Protein AF-A0A432RXW9-F1 (afdb_monomer_lite)

Foldseek 3Di:
DKDKDAPDAQKIKIKDAACQDLFKGWIKMKIKGAPDQRQKMKMKIKIKIFTADNVDPPHTDPPDIFMWIWIKIWGFDVVVGKIWIKIFTAARVGWGWMKIKIWHQDPNKIKIKMWIDTQCVVPDDPSHPDIWIWIKIWAQCVVPDPDDDRDIDIDIDTPDDDRPPHHPNGPDDPCSVCSCVGSNNCVVVVVVVD

Secondary structure (DSSP, 8-state):
-EEEEEEETTEEEEEEEE--SSSEEEEEEEEEEEETTTTEEEEEEEEEEEEEPSSSTTPEEEEEEEEEEEEEEEEEETTTTEEEEEEEEE-TTS-EEEEEEEEEEETTEEEEEEEEEE--TT--GGGTT--EEEEEEEEEGGGT-SS----EEEEEE-SS--STTPPP--S--HHHHHGGGSHHHHHHHHHT--

Radius of gyration: 17.63 Å; chains: 1; bounding box: 50×35×49 Å

Structure (mmCIF, N/CA/C/O backbone):
data_AF-A0A432RXW9-F1
#
_entry.id   AF-A0A432RXW9-F1
#
loop_
_atom_site.group_PDB
_atom_site.id
_atom_site.type_symbol
_atom_site.label_atom_id
_atom_site.label_alt_id
_atom_site.label_comp_id
_atom_site.label_asym_id
_atom_site.label_entity_id
_atom_site.label_seq_id
_atom_site.pdbx_PDB_ins_code
_atom_site.Cartn_x
_atom_site.Cartn_y
_atom_site.Cartn_z
_atom_site.occupancy
_atom_site.B_iso_or_equiv
_atom_site.auth_seq_id
_atom_site.auth_comp_id
_atom_site.auth_asym_id
_atom_site.auth_atom_id
_atom_site.pdbx_PDB_model_num
ATOM 1 N N . LEU A 1 1 ? -10.000 5.898 -14.507 1.00 77.88 1 LEU A N 1
ATOM 2 C CA . LEU A 1 1 ? -11.277 5.270 -14.106 1.00 77.88 1 LEU A CA 1
ATOM 3 C C . LEU A 1 1 ? -11.014 4.444 -12.860 1.00 77.88 1 LEU A C 1
ATOM 5 O O . LEU A 1 1 ? -10.064 3.674 -12.866 1.00 77.88 1 LEU A O 1
ATOM 9 N N . ASN A 1 2 ? -11.813 4.615 -11.810 1.00 83.88 2 ASN A N 1
ATOM 10 C CA . ASN A 1 2 ? -11.711 3.815 -10.590 1.00 83.88 2 ASN A CA 1
ATOM 11 C C . ASN A 1 2 ? -13.091 3.240 -10.281 1.00 83.88 2 ASN A C 1
ATOM 13 O O . ASN A 1 2 ? -14.078 3.972 -10.328 1.00 83.88 2 ASN A O 1
ATOM 17 N N . TYR A 1 3 ? -13.148 1.951 -9.977 1.00 86.69 3 TYR A N 1
ATOM 18 C CA . TYR A 1 3 ? -14.351 1.240 -9.578 1.00 86.69 3 TYR A CA 1
ATOM 19 C C . TYR A 1 3 ? -14.063 0.465 -8.296 1.00 86.69 3 TYR A C 1
ATOM 21 O O . TYR A 1 3 ? -13.012 -0.158 -8.166 1.00 86.69 3 TYR A O 1
ATOM 29 N N . MET A 1 4 ? -14.988 0.511 -7.346 1.00 88.69 4 MET A N 1
ATOM 30 C CA . MET A 1 4 ? -14.878 -0.209 -6.086 1.00 88.69 4 MET A CA 1
ATOM 31 C C . MET A 1 4 ? -16.265 -0.666 -5.665 1.00 88.69 4 MET A C 1
ATOM 33 O O . MET A 1 4 ? -17.204 0.129 -5.706 1.00 88.69 4 MET A O 1
ATOM 37 N N . ASN A 1 5 ? -16.395 -1.927 -5.266 1.00 88.12 5 ASN A N 1
ATOM 38 C CA . ASN A 1 5 ? -17.670 -2.464 -4.809 1.00 88.12 5 ASN A CA 1
ATOM 39 C C . ASN A 1 5 ? -17.483 -3.587 -3.780 1.00 88.12 5 ASN A C 1
ATOM 41 O O . ASN A 1 5 ? -16.406 -4.174 -3.667 1.00 88.12 5 ASN A O 1
ATOM 45 N N . SER A 1 6 ? -18.544 -3.879 -3.035 1.00 87.69 6 SER A N 1
ATOM 46 C CA . SER A 1 6 ? -18.652 -5.075 -2.202 1.00 87.69 6 SER A CA 1
ATOM 47 C C . SER A 1 6 ? -19.166 -6.234 -3.059 1.00 87.69 6 SER A C 1
ATOM 49 O O . SER A 1 6 ? -20.171 -6.083 -3.751 1.00 87.69 6 SER A O 1
ATOM 51 N N . LEU A 1 7 ? -18.467 -7.370 -3.048 1.00 83.62 7 LEU A N 1
ATOM 52 C CA . LEU A 1 7 ? -18.896 -8.589 -3.750 1.00 83.62 7 LEU A CA 1
ATOM 53 C C . LEU A 1 7 ? -19.794 -9.453 -2.860 1.00 83.62 7 LEU A C 1
ATOM 55 O O . LEU A 1 7 ? -20.812 -9.965 -3.310 1.00 83.62 7 LEU A O 1
ATOM 59 N N . TYR A 1 8 ? -19.398 -9.602 -1.597 1.00 85.19 8 TYR A N 1
ATOM 60 C CA . TYR A 1 8 ? -20.063 -10.403 -0.571 1.00 85.19 8 TYR A CA 1
ATOM 61 C C . TYR A 1 8 ? -19.830 -9.756 0.796 1.00 85.19 8 TYR A C 1
ATOM 63 O O . TYR A 1 8 ? -19.057 -8.804 0.922 1.00 85.19 8 TYR A O 1
ATOM 71 N N . LYS A 1 9 ? -20.459 -10.290 1.851 1.00 84.00 9 LYS A N 1
ATOM 72 C CA . LYS A 1 9 ? -20.172 -9.858 3.223 1.00 84.00 9 LYS A CA 1
ATOM 73 C C . LYS A 1 9 ? -18.661 -9.939 3.473 1.00 84.00 9 LYS A C 1
ATOM 75 O O . LYS A 1 9 ? -18.063 -10.994 3.297 1.00 84.00 9 LYS A O 1
ATOM 80 N N . ASN A 1 10 ? -18.072 -8.813 3.869 1.00 89.38 10 ASN A N 1
ATOM 81 C CA . ASN A 1 10 ? -16.647 -8.649 4.156 1.00 89.38 10 ASN A CA 1
ATOM 82 C C . ASN A 1 10 ? -15.685 -8.800 2.959 1.00 89.38 10 ASN A C 1
ATOM 84 O O . ASN A 1 10 ? -14.477 -8.715 3.175 1.00 89.38 10 ASN A O 1
ATOM 88 N N . THR A 1 11 ? -16.165 -8.970 1.721 1.00 92.25 11 THR A N 1
ATOM 89 C CA . THR A 1 11 ? -15.316 -9.070 0.520 1.00 92.25 11 THR A CA 1
ATOM 90 C C . THR A 1 11 ? -15.510 -7.868 -0.390 1.00 92.25 11 THR A C 1
ATOM 92 O O . THR A 1 11 ? -16.610 -7.609 -0.875 1.00 92.25 11 THR A O 1
ATOM 95 N N . PHE A 1 12 ? -14.418 -7.182 -0.701 1.00 92.75 12 PHE A N 1
ATOM 96 C CA . PHE A 1 12 ? -14.400 -5.977 -1.515 1.00 92.75 12 PHE A CA 1
ATOM 97 C C . PHE A 1 12 ? -13.492 -6.160 -2.720 1.00 92.75 12 PHE A C 1
ATOM 99 O O . PHE A 1 12 ? -12.463 -6.829 -2.644 1.00 92.75 12 PHE A O 1
ATOM 106 N N . ILE A 1 13 ? -13.862 -5.529 -3.826 1.00 94.12 13 ILE A N 1
ATOM 107 C CA . ILE A 1 13 ? -13.060 -5.470 -5.041 1.00 94.12 13 ILE A CA 1
ATOM 108 C C . ILE A 1 13 ? -12.819 -4.017 -5.422 1.00 94.12 13 ILE A C 1
ATOM 110 O O . ILE A 1 13 ? -13.713 -3.175 -5.327 1.00 94.12 13 ILE A O 1
ATOM 114 N N . GLY A 1 14 ? -11.602 -3.731 -5.864 1.00 91.75 14 GLY A N 1
ATOM 115 C CA . GLY A 1 14 ? -11.198 -2.456 -6.428 1.00 91.75 14 GLY A CA 1
ATOM 116 C C . GLY A 1 14 ? -10.522 -2.688 -7.767 1.00 91.75 14 GLY A C 1
ATOM 117 O O . GLY A 1 14 ? -9.642 -3.535 -7.875 1.00 91.75 14 GLY A O 1
ATOM 118 N N . VAL A 1 15 ? -10.918 -1.934 -8.786 1.00 90.75 15 VAL A N 1
ATOM 119 C CA . VAL A 1 15 ? -10.295 -1.948 -10.111 1.00 90.75 15 VAL A CA 1
ATOM 120 C C . VAL A 1 15 ? -10.014 -0.513 -10.527 1.00 90.75 15 VAL A C 1
ATOM 122 O O . VAL A 1 15 ? -10.847 0.381 -10.372 1.00 90.75 15 VAL A O 1
ATOM 125 N N . SER A 1 16 ? -8.828 -0.281 -11.067 1.00 87.38 16 SER A N 1
ATOM 126 C CA . SER A 1 16 ? -8.392 1.012 -11.570 1.00 87.38 16 SER A CA 1
ATOM 127 C C . SER A 1 16 ? -7.807 0.848 -12.963 1.00 87.38 16 SER A C 1
ATOM 129 O O . SER A 1 16 ? -7.026 -0.065 -13.213 1.00 87.38 16 SER A O 1
ATOM 131 N N . ALA A 1 17 ? -8.171 1.741 -13.877 1.00 86.81 17 ALA A N 1
ATOM 132 C CA . ALA A 1 17 ? -7.647 1.754 -15.233 1.00 86.81 17 ALA A CA 1
ATOM 133 C C . ALA A 1 17 ? -7.442 3.183 -15.732 1.00 86.81 17 ALA A C 1
ATOM 135 O O . ALA A 1 17 ? -8.307 4.049 -15.558 1.00 86.81 17 ALA A O 1
ATOM 136 N N . GLY A 1 18 ? -6.328 3.411 -16.419 1.00 79.12 18 GLY A N 1
ATOM 137 C CA . GLY A 1 18 ? -6.044 4.648 -17.134 1.00 79.12 18 GLY A CA 1
ATOM 138 C C . GLY A 1 18 ? -4.668 5.218 -16.822 1.00 79.12 18 GLY A C 1
ATOM 139 O O . GLY A 1 18 ? -3.699 4.497 -16.582 1.00 79.12 18 GLY A O 1
ATOM 140 N N . TYR A 1 19 ? -4.593 6.545 -16.870 1.00 66.81 19 TYR A N 1
ATOM 141 C CA . TYR A 1 19 ? -3.404 7.323 -16.548 1.00 66.81 19 TYR A CA 1
ATOM 142 C C . TYR A 1 19 ? -3.313 7.520 -15.037 1.00 66.81 19 TYR A C 1
ATOM 144 O O . TYR A 1 19 ? -3.650 8.571 -14.501 1.00 66.81 19 TYR A O 1
ATOM 152 N N . ASN A 1 20 ? -2.955 6.430 -14.366 1.00 55.34 20 ASN A N 1
ATOM 153 C CA . ASN A 1 20 ? -2.986 6.301 -12.916 1.00 55.34 20 ASN A CA 1
ATOM 154 C C . ASN A 1 20 ? -1.779 6.980 -12.234 1.00 55.34 20 ASN A C 1
ATOM 156 O O . ASN A 1 20 ? -1.903 7.392 -11.086 1.00 55.34 20 ASN A O 1
ATOM 160 N N . GLU A 1 21 ? -0.670 7.190 -12.959 1.00 59.19 21 GLU A N 1
ATOM 161 C CA . GLU A 1 21 ? 0.505 7.960 -12.520 1.00 59.19 21 GLU A CA 1
ATOM 162 C C . GLU A 1 21 ? 1.042 8.869 -13.637 1.00 59.19 21 GLU A C 1
ATOM 164 O O . GLU A 1 21 ? 0.778 8.647 -14.821 1.00 59.19 21 GLU A O 1
ATOM 169 N N . LEU A 1 22 ? 1.887 9.847 -13.280 1.00 60.69 22 LEU A N 1
ATOM 170 C CA . LEU A 1 22 ? 2.626 10.671 -14.252 1.00 60.69 22 LEU A CA 1
ATOM 171 C C . LEU A 1 22 ? 3.504 9.819 -15.195 1.00 60.69 22 LEU A C 1
ATOM 173 O O . LEU A 1 22 ? 3.700 10.191 -16.353 1.00 60.69 22 LEU A O 1
ATOM 177 N N . MET A 1 23 ? 3.989 8.657 -14.731 1.00 70.88 23 MET A N 1
ATOM 178 C CA . MET A 1 23 ? 4.975 7.830 -15.444 1.00 70.88 23 MET A CA 1
ATOM 179 C C . MET A 1 23 ? 4.414 6.544 -16.070 1.00 70.88 23 MET A C 1
ATOM 181 O O . MET A 1 23 ? 5.042 5.996 -16.980 1.00 70.88 23 MET A O 1
ATOM 185 N N . PHE A 1 24 ? 3.242 6.063 -15.640 1.00 77.69 24 PHE A N 1
ATOM 186 C CA . PHE A 1 24 ? 2.681 4.782 -16.079 1.00 77.69 24 PHE A CA 1
ATOM 187 C C . PHE A 1 24 ? 1.201 4.881 -16.467 1.00 77.69 24 PHE A C 1
ATOM 189 O O . PHE A 1 24 ? 0.420 5.634 -15.887 1.00 77.69 24 PHE A O 1
ATOM 196 N N . ALA A 1 25 ? 0.815 4.094 -17.470 1.00 85.62 25 ALA A N 1
ATOM 197 C CA . ALA A 1 25 ? -0.569 3.898 -17.887 1.00 85.62 25 ALA A CA 1
ATOM 198 C C . ALA A 1 25 ? -0.892 2.403 -17.887 1.00 85.62 25 ALA A C 1
ATOM 200 O O . ALA A 1 25 ? -0.095 1.606 -18.388 1.00 85.62 25 ALA A O 1
ATOM 201 N N . GLY A 1 26 ? -2.045 2.010 -17.353 1.00 87.19 26 GLY A N 1
ATOM 202 C CA . GLY A 1 26 ? -2.400 0.596 -17.295 1.00 87.19 26 GLY A CA 1
ATOM 203 C C . GLY A 1 26 ? -3.671 0.295 -16.524 1.00 87.19 26 GLY A C 1
ATOM 204 O O . GLY A 1 26 ? -4.509 1.174 -16.313 1.00 87.19 26 GLY A O 1
ATOM 205 N N . ILE A 1 27 ? -3.798 -0.968 -16.139 1.00 90.31 27 ILE A N 1
ATOM 206 C CA . ILE A 1 27 ? -4.907 -1.505 -15.358 1.00 90.31 27 ILE A CA 1
ATOM 207 C C . ILE A 1 27 ? -4.354 -2.244 -14.144 1.00 90.31 27 ILE A C 1
ATOM 209 O O . ILE A 1 27 ? -3.333 -2.921 -14.237 1.00 90.31 27 ILE A O 1
ATOM 213 N N . GLY A 1 28 ? -5.041 -2.124 -13.020 1.00 90.88 28 GLY A N 1
ATOM 214 C CA . GLY A 1 28 ? -4.722 -2.840 -11.799 1.00 90.88 28 GLY A CA 1
ATOM 215 C C . GLY A 1 28 ? -5.971 -3.084 -10.979 1.00 90.88 28 GLY A C 1
ATOM 216 O O . GLY A 1 28 ? -6.988 -2.403 -11.141 1.00 90.88 28 GLY A O 1
ATOM 217 N N . GLY A 1 29 ? -5.906 -4.066 -10.096 1.00 91.69 29 GLY A N 1
ATOM 218 C CA . GLY A 1 29 ? -7.004 -4.349 -9.188 1.00 91.69 29 GLY A CA 1
ATOM 219 C C . GLY A 1 29 ? -6.574 -5.137 -7.967 1.00 91.69 29 GLY A C 1
ATOM 220 O O . GLY A 1 29 ? -5.507 -5.756 -7.956 1.00 91.69 29 GLY A O 1
ATOM 221 N N . ASP A 1 30 ? -7.414 -5.063 -6.941 1.00 93.00 30 ASP A N 1
ATOM 222 C CA . ASP A 1 30 ? -7.266 -5.756 -5.669 1.00 93.00 30 ASP A CA 1
ATOM 223 C C . ASP A 1 30 ? -8.601 -6.387 -5.277 1.00 93.00 30 ASP A C 1
ATOM 225 O O . ASP A 1 30 ? -9.667 -5.796 -5.469 1.00 93.00 30 ASP A O 1
ATOM 229 N N . ILE A 1 31 ? -8.534 -7.567 -4.676 1.00 94.69 31 ILE A N 1
ATOM 230 C CA . ILE A 1 31 ? -9.633 -8.178 -3.934 1.00 94.69 31 ILE A CA 1
ATOM 231 C C . ILE A 1 31 ? -9.186 -8.267 -2.480 1.00 94.69 31 ILE A C 1
ATOM 233 O O . ILE A 1 31 ? -8.057 -8.665 -2.197 1.00 94.69 31 ILE A O 1
ATOM 237 N N . LEU A 1 32 ? -10.067 -7.890 -1.562 1.00 95.19 32 LEU A N 1
ATOM 238 C CA . LEU A 1 32 ? -9.804 -7.808 -0.131 1.00 95.19 32 LEU A CA 1
ATOM 239 C C . LEU A 1 32 ? -10.916 -8.516 0.638 1.00 95.19 32 LEU A C 1
ATOM 241 O O . LEU A 1 32 ? -12.092 -8.315 0.349 1.00 95.19 32 LEU A O 1
ATOM 245 N N . TYR A 1 33 ? -10.551 -9.301 1.642 1.00 94.56 33 TYR A N 1
ATOM 246 C CA . TYR A 1 33 ? -11.473 -9.982 2.539 1.00 94.56 33 TYR A CA 1
ATOM 247 C C . TYR A 1 33 ? -11.144 -9.664 3.998 1.00 94.56 33 TYR A C 1
ATOM 249 O O . TYR A 1 33 ? -10.017 -9.890 4.438 1.00 94.56 33 TYR A O 1
ATOM 257 N N . PHE A 1 34 ? -12.129 -9.166 4.747 1.00 94.19 34 PHE A N 1
ATOM 258 C CA . PHE A 1 34 ? -12.031 -8.924 6.187 1.00 94.19 34 PHE A CA 1
ATOM 259 C C . PHE A 1 34 ? -12.440 -10.169 6.980 1.00 94.19 34 PHE A C 1
ATOM 261 O O . PHE A 1 34 ? -13.526 -10.722 6.799 1.00 94.19 34 PHE A O 1
ATOM 268 N N . ILE A 1 35 ? -11.574 -10.590 7.896 1.00 93.94 35 ILE A N 1
ATOM 269 C CA . ILE A 1 35 ? -11.754 -11.790 8.709 1.00 93.94 35 ILE A CA 1
ATOM 270 C C . ILE A 1 35 ? -12.385 -11.397 10.046 1.00 93.94 35 ILE A C 1
ATOM 272 O O . ILE A 1 35 ? -11.905 -10.485 10.717 1.00 93.94 35 ILE A O 1
ATOM 276 N N . GLY A 1 36 ? -13.424 -12.132 10.451 1.00 89.31 36 GLY A N 1
ATOM 277 C CA . GLY A 1 36 ? -14.014 -12.023 11.785 1.00 89.31 36 GLY A CA 1
ATOM 278 C C . GLY A 1 36 ? -14.560 -10.629 12.081 1.00 89.31 36 GLY A C 1
ATOM 279 O O . GLY A 1 36 ? -15.474 -10.162 11.399 1.00 89.31 36 GLY A O 1
ATOM 280 N N . ASP A 1 37 ? -13.996 -9.996 13.110 1.00 85.44 37 ASP A N 1
ATOM 281 C CA . ASP A 1 37 ? -14.364 -8.652 13.554 1.00 85.44 37 ASP A CA 1
ATOM 282 C C . ASP A 1 37 ? -13.983 -7.566 12.542 1.00 85.44 37 ASP A C 1
ATOM 284 O O . ASP A 1 37 ? -14.639 -6.537 12.506 1.00 85.44 37 ASP A O 1
ATOM 288 N N . GLY A 1 38 ? -13.012 -7.817 11.658 1.00 87.06 38 GLY A N 1
ATOM 289 C CA . GLY A 1 38 ? -12.522 -6.864 10.665 1.00 87.06 38 GLY A CA 1
ATOM 290 C C . GLY A 1 38 ? -11.202 -6.184 11.037 1.00 87.06 38 GLY A C 1
ATOM 291 O O . GLY A 1 38 ? -10.763 -5.305 10.296 1.00 87.06 38 GLY A O 1
ATOM 292 N N . LYS A 1 39 ? -10.537 -6.602 12.125 1.00 91.81 39 LYS A N 1
ATOM 293 C CA . LYS A 1 39 ? -9.157 -6.181 12.440 1.00 91.81 39 LYS A CA 1
ATOM 294 C C . LYS A 1 39 ? -8.128 -6.813 11.522 1.00 91.81 39 LYS A C 1
ATOM 296 O O . LYS A 1 39 ? -7.072 -6.239 11.280 1.00 91.81 39 LYS A O 1
ATOM 301 N N . HIS A 1 40 ? -8.435 -8.001 11.020 1.00 94.94 40 HIS A N 1
ATOM 302 C CA . HIS A 1 40 ? -7.590 -8.745 10.104 1.00 94.94 40 HIS A CA 1
ATOM 303 C C . HIS A 1 40 ? -8.190 -8.691 8.703 1.00 94.94 40 HIS A C 1
ATOM 305 O O . HIS A 1 40 ? -9.397 -8.875 8.531 1.00 94.94 40 HIS A O 1
ATOM 311 N N . ALA A 1 41 ? -7.354 -8.499 7.689 1.00 95.44 41 ALA A N 1
ATOM 312 C CA . ALA A 1 41 ? -7.777 -8.663 6.307 1.00 95.44 41 ALA A CA 1
ATOM 313 C C . ALA A 1 41 ? -6.694 -9.334 5.468 1.00 95.44 41 ALA A C 1
ATOM 315 O O . ALA A 1 41 ? -5.500 -9.169 5.709 1.00 95.44 41 ALA A O 1
ATOM 316 N N . VAL A 1 42 ? -7.121 -10.082 4.460 1.00 96.62 42 VAL A N 1
ATOM 317 C CA . VAL A 1 42 ? -6.246 -10.681 3.451 1.00 96.62 42 VAL A CA 1
ATOM 318 C C . VAL A 1 42 ? -6.669 -10.204 2.078 1.00 96.62 42 VAL A C 1
ATOM 320 O O . VAL A 1 42 ? -7.851 -9.962 1.837 1.00 96.62 42 VAL A O 1
ATOM 323 N N . GLY A 1 43 ? -5.719 -10.062 1.169 1.00 95.44 43 GLY A N 1
ATOM 324 C CA . GLY A 1 43 ? -6.014 -9.623 -0.179 1.00 95.44 43 GLY A CA 1
ATOM 325 C C . GLY A 1 43 ? -5.088 -10.219 -1.216 1.00 95.44 43 GLY A C 1
ATOM 326 O O . GLY A 1 43 ? -4.022 -10.754 -0.914 1.00 95.44 43 GLY A O 1
ATOM 327 N N . ILE A 1 44 ? -5.532 -10.121 -2.459 1.00 96.38 44 ILE A N 1
ATOM 328 C CA . ILE A 1 44 ? -4.750 -10.453 -3.643 1.00 96.38 44 ILE A CA 1
ATOM 329 C C . ILE A 1 44 ? -4.851 -9.278 -4.601 1.00 96.38 44 ILE A C 1
ATOM 331 O O . ILE A 1 44 ? -5.918 -8.677 -4.735 1.00 96.38 44 ILE A O 1
ATOM 335 N N . GLY A 1 45 ? -3.752 -8.940 -5.256 1.00 94.38 45 GLY A N 1
ATOM 336 C CA . GLY A 1 45 ? -3.708 -7.779 -6.129 1.00 94.38 45 GLY A CA 1
ATOM 337 C C . GLY A 1 45 ? -2.634 -7.886 -7.187 1.00 94.38 45 GLY A C 1
ATOM 338 O O . GLY A 1 45 ? -1.699 -8.676 -7.058 1.00 94.38 45 GLY A O 1
ATOM 339 N N . GLY A 1 46 ? -2.775 -7.089 -8.240 1.00 93.38 46 GLY A N 1
ATOM 340 C CA . GLY A 1 46 ? -1.752 -6.980 -9.276 1.00 93.38 46 GLY A CA 1
ATOM 341 C C . GLY A 1 46 ? -2.037 -5.899 -10.307 1.00 93.38 46 GLY A C 1
ATOM 342 O O . GLY A 1 46 ? -3.192 -5.524 -10.530 1.00 93.38 46 GLY A O 1
ATOM 343 N N . ASP A 1 47 ? -0.966 -5.370 -10.878 1.00 92.12 47 ASP A N 1
ATOM 344 C CA . ASP A 1 47 ? -0.950 -4.323 -11.888 1.00 92.12 47 ASP A CA 1
ATOM 345 C C . ASP A 1 47 ? -0.364 -4.826 -13.198 1.00 92.12 47 ASP A C 1
ATOM 347 O O . ASP A 1 47 ? 0.584 -5.610 -13.231 1.00 92.12 47 ASP A O 1
ATOM 351 N N . PHE A 1 48 ? -0.877 -4.284 -14.296 1.00 91.25 48 PHE A N 1
ATOM 352 C CA . PHE A 1 48 ? -0.292 -4.398 -15.620 1.00 91.25 48 PHE A CA 1
ATOM 353 C C . PHE A 1 48 ? -0.207 -3.008 -16.254 1.00 91.25 48 PHE A C 1
ATOM 355 O O . PHE A 1 48 ? -1.220 -2.403 -16.621 1.00 91.25 48 PHE A O 1
ATOM 362 N N . VAL A 1 49 ? 1.016 -2.491 -16.383 1.00 88.50 49 VAL A N 1
ATOM 363 C CA . VAL A 1 49 ? 1.282 -1.097 -16.759 1.00 88.50 49 VAL A CA 1
ATOM 364 C C . VAL A 1 49 ? 2.349 -0.963 -17.844 1.00 88.50 49 VAL A C 1
ATOM 366 O O . VAL A 1 49 ? 3.207 -1.823 -18.048 1.00 88.50 49 VAL A O 1
ATOM 369 N N . ARG A 1 50 ? 2.317 0.165 -18.555 1.00 86.88 50 ARG A N 1
ATOM 370 C CA . ARG A 1 50 ? 3.309 0.574 -19.556 1.00 86.88 50 ARG A CA 1
ATOM 371 C C . ARG A 1 50 ? 3.864 1.952 -19.218 1.00 86.88 50 ARG A C 1
ATOM 373 O O . ARG A 1 50 ? 3.112 2.827 -18.788 1.00 86.88 50 ARG A O 1
ATOM 380 N N . LYS A 1 51 ? 5.167 2.157 -19.450 1.00 82.50 51 LYS A N 1
ATOM 381 C CA . LYS A 1 51 ? 5.805 3.472 -19.266 1.00 82.50 51 LYS A CA 1
ATOM 382 C C . LYS A 1 51 ? 5.260 4.478 -20.279 1.00 82.50 51 LYS A C 1
ATOM 384 O O . LYS A 1 51 ? 5.148 4.183 -21.471 1.00 82.50 51 LYS A O 1
ATOM 389 N N . ARG A 1 52 ? 4.956 5.680 -19.806 1.00 80.44 52 ARG A N 1
ATOM 390 C CA . ARG A 1 52 ? 4.578 6.822 -20.641 1.00 80.44 52 ARG A CA 1
ATOM 391 C C . ARG A 1 52 ? 5.804 7.534 -21.200 1.00 80.44 52 ARG A C 1
ATOM 393 O O . ARG A 1 52 ? 6.919 7.403 -20.693 1.00 80.44 52 ARG A O 1
ATOM 400 N N . ASP A 1 53 ? 5.581 8.273 -22.278 1.00 72.94 53 ASP A N 1
ATOM 401 C CA . ASP A 1 53 ? 6.495 9.322 -22.705 1.00 72.94 53 ASP A CA 1
ATOM 402 C C . ASP A 1 53 ? 6.334 10.523 -21.766 1.00 72.94 53 ASP A C 1
ATOM 404 O O . ASP A 1 53 ? 5.224 11.010 -21.554 1.00 72.94 53 ASP A O 1
ATOM 408 N N . GLU A 1 54 ? 7.437 10.969 -21.173 1.00 66.56 54 GLU A N 1
ATOM 409 C CA . GLU A 1 54 ? 7.449 12.078 -20.211 1.00 66.56 54 GLU A CA 1
ATOM 410 C C . GLU A 1 54 ? 7.148 13.415 -20.905 1.00 66.56 54 GLU A C 1
ATOM 412 O O . GLU A 1 54 ? 6.592 14.319 -20.289 1.00 66.56 54 GLU A O 1
ATOM 417 N N . ASN A 1 55 ? 7.433 13.507 -22.209 1.00 71.88 55 ASN A N 1
ATOM 418 C CA . ASN A 1 55 ? 7.309 14.739 -22.987 1.00 71.88 55 ASN A CA 1
ATOM 419 C C . ASN A 1 55 ? 5.975 14.863 -23.741 1.00 71.88 55 ASN A C 1
ATOM 421 O O . ASN A 1 55 ? 5.679 15.922 -24.290 1.00 71.88 55 ASN A O 1
ATOM 425 N N . VAL A 1 56 ? 5.167 13.796 -23.814 1.00 73.25 56 VAL A N 1
ATOM 426 C CA . VAL A 1 56 ? 3.916 13.789 -24.592 1.00 73.25 56 VAL A CA 1
ATOM 427 C C . VAL A 1 56 ? 2.776 13.172 -23.783 1.00 73.25 56 VAL A C 1
ATOM 429 O O . VAL A 1 56 ? 2.755 11.974 -23.511 1.00 73.25 56 VAL A O 1
ATOM 432 N N . LEU A 1 57 ? 1.770 13.999 -23.478 1.00 65.19 57 LEU A N 1
ATOM 433 C CA . LEU A 1 57 ? 0.656 13.732 -22.555 1.00 65.19 57 LEU A CA 1
ATOM 434 C C . LEU A 1 57 ? -0.124 12.423 -22.767 1.00 65.19 57 LEU A C 1
ATOM 436 O O . LEU A 1 57 ? -0.722 11.945 -21.807 1.00 65.19 57 LEU A O 1
ATOM 440 N N . PHE A 1 58 ? -0.130 11.830 -23.961 1.00 67.88 58 PHE A N 1
ATOM 441 C CA . PHE A 1 58 ? -0.872 10.591 -24.242 1.00 67.88 58 PHE A CA 1
ATOM 442 C C . PHE A 1 58 ? -0.031 9.492 -24.897 1.00 67.88 58 PHE A C 1
ATOM 444 O O . PHE A 1 58 ? -0.551 8.422 -25.215 1.00 67.88 58 PHE A O 1
ATOM 451 N N . LYS A 1 59 ? 1.274 9.710 -25.083 1.00 74.62 59 LYS A N 1
ATOM 452 C CA . LYS A 1 59 ? 2.128 8.752 -25.785 1.00 74.62 59 LYS A CA 1
ATOM 453 C C . LYS A 1 59 ? 2.639 7.685 -24.821 1.00 74.62 59 LYS A C 1
ATOM 455 O O . LYS A 1 59 ? 3.163 7.981 -23.749 1.00 74.62 59 LYS A O 1
ATOM 460 N N . ILE A 1 60 ? 2.489 6.427 -25.217 1.00 72.94 60 ILE A N 1
ATOM 461 C CA . ILE A 1 60 ? 2.980 5.265 -24.474 1.00 72.94 60 ILE A CA 1
ATOM 462 C C . ILE A 1 60 ? 4.288 4.813 -25.128 1.00 72.94 60 ILE A C 1
ATOM 464 O O . ILE A 1 60 ? 4.353 4.677 -26.351 1.00 72.94 60 ILE A O 1
ATOM 468 N N . LYS A 1 61 ? 5.342 4.588 -24.334 1.00 72.62 61 LYS A N 1
ATOM 469 C CA . LYS A 1 61 ? 6.596 4.020 -24.849 1.00 72.62 61 LYS A CA 1
ATOM 470 C C . LYS A 1 61 ? 6.331 2.552 -25.209 1.00 72.62 61 LYS A C 1
ATOM 472 O O . LYS A 1 61 ? 5.940 1.764 -24.352 1.00 72.62 61 LYS A O 1
ATOM 477 N N . ASN A 1 62 ? 6.579 2.164 -26.460 1.00 64.88 62 ASN A N 1
ATOM 478 C CA . ASN A 1 62 ? 6.277 0.817 -26.972 1.00 64.88 62 ASN A CA 1
ATOM 479 C C . ASN A 1 62 ? 7.304 -0.265 -26.577 1.00 64.88 62 ASN A C 1
ATOM 481 O O . ASN A 1 62 ? 7.276 -1.369 -27.110 1.00 64.88 62 ASN A O 1
ATOM 485 N N . ASN A 1 63 ? 8.215 0.030 -25.646 1.00 66.69 63 ASN A N 1
ATOM 486 C CA . ASN A 1 63 ? 9.398 -0.805 -25.436 1.00 66.69 63 ASN A CA 1
ATOM 487 C C . ASN A 1 63 ? 9.20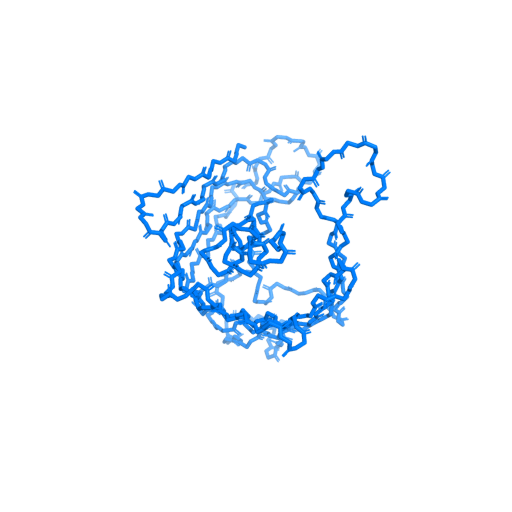9 -1.938 -24.420 1.00 66.69 63 ASN A C 1
ATOM 489 O O . ASN A 1 63 ? 9.927 -2.931 -24.508 1.00 66.69 63 ASN A O 1
ATOM 493 N N . LYS A 1 64 ? 8.323 -1.802 -23.418 1.00 75.81 64 LYS A N 1
ATOM 494 C CA . LYS A 1 64 ? 8.215 -2.807 -22.343 1.00 75.81 64 LYS A CA 1
ATOM 495 C C . LYS A 1 64 ? 6.921 -2.700 -21.532 1.00 75.81 64 LYS A C 1
ATOM 497 O O . LYS A 1 64 ? 6.530 -1.605 -21.126 1.00 75.81 64 LYS A O 1
ATOM 502 N N . ASN A 1 65 ? 6.312 -3.853 -21.250 1.00 85.94 65 ASN A N 1
ATOM 503 C CA . ASN A 1 65 ? 5.247 -4.000 -20.256 1.00 85.94 65 ASN A CA 1
ATOM 504 C C . ASN A 1 65 ? 5.861 -4.295 -18.883 1.00 85.94 65 ASN A C 1
ATOM 506 O O . ASN A 1 65 ? 6.832 -5.049 -18.789 1.00 85.94 65 ASN A O 1
ATOM 510 N N . PHE A 1 66 ? 5.266 -3.744 -17.833 1.00 88.81 66 PHE A N 1
ATOM 511 C CA . PHE A 1 66 ? 5.606 -4.015 -16.441 1.00 88.81 66 PHE A CA 1
ATOM 512 C C . PHE A 1 66 ? 4.380 -4.593 -15.751 1.00 88.81 66 PHE A C 1
ATOM 514 O O . PHE A 1 66 ? 3.251 -4.218 -16.066 1.00 88.81 66 PHE A O 1
ATOM 521 N N . TYR A 1 67 ? 4.601 -5.529 -14.839 1.00 91.12 67 TYR A N 1
ATOM 522 C CA . TYR A 1 67 ? 3.518 -6.131 -14.084 1.00 91.12 67 TYR A CA 1
ATOM 523 C C . TYR A 1 67 ? 3.991 -6.539 -12.701 1.00 91.12 67 TYR A C 1
ATOM 525 O O . TYR A 1 67 ? 5.148 -6.933 -12.521 1.00 91.12 67 TYR A O 1
ATOM 533 N N . ASP A 1 68 ? 3.070 -6.471 -11.755 1.00 92.31 68 ASP A N 1
ATOM 534 C CA . ASP A 1 68 ? 3.250 -6.935 -10.393 1.00 92.31 68 ASP A CA 1
ATOM 535 C C . ASP A 1 68 ? 2.078 -7.837 -9.995 1.00 92.31 68 ASP A C 1
ATOM 537 O O . ASP A 1 68 ? 1.035 -7.887 -10.653 1.00 92.31 68 ASP A O 1
ATOM 541 N N . TYR A 1 69 ? 2.295 -8.629 -8.955 1.00 94.50 69 TYR A N 1
ATOM 542 C CA . TYR A 1 69 ? 1.231 -9.373 -8.301 1.00 94.50 69 TYR A CA 1
ATOM 543 C C . TYR A 1 69 ? 1.663 -9.699 -6.881 1.00 94.50 69 TYR A C 1
ATOM 545 O O . TYR A 1 69 ? 2.834 -10.000 -6.628 1.00 94.50 69 TYR A O 1
ATOM 553 N N . TYR A 1 70 ?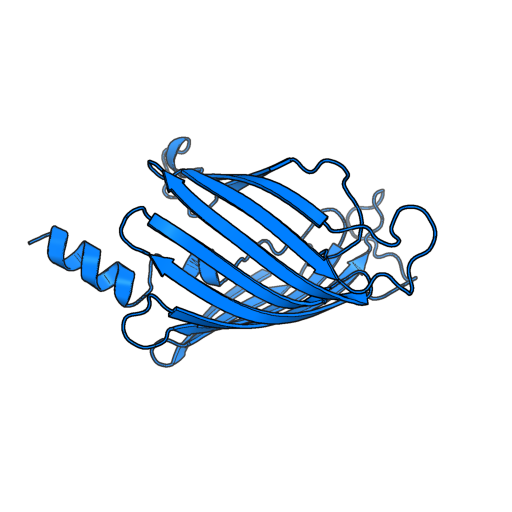 0.727 -9.666 -5.946 1.00 95.12 70 TYR A N 1
ATOM 554 C CA . TYR A 1 70 ? 1.024 -9.869 -4.540 1.00 95.12 70 TYR A CA 1
ATOM 555 C C . TYR A 1 70 ? -0.165 -10.428 -3.770 1.00 95.12 70 TYR A C 1
ATOM 557 O O . TYR A 1 70 ? -1.329 -10.206 -4.103 1.00 95.12 70 TYR A O 1
ATOM 565 N N . LEU A 1 71 ? 0.171 -11.132 -2.696 1.00 96.38 71 LEU A N 1
ATOM 566 C CA . LEU A 1 71 ? -0.720 -11.418 -1.587 1.00 96.38 71 LEU A CA 1
ATOM 567 C C . LEU A 1 71 ? -0.489 -10.359 -0.517 1.00 96.38 71 LEU A C 1
ATOM 569 O O . LEU A 1 71 ? 0.654 -9.968 -0.266 1.00 96.38 71 LEU A O 1
ATOM 573 N N . SER A 1 72 ? -1.558 -9.899 0.111 1.00 96.06 72 SER A N 1
ATOM 574 C CA . SER A 1 72 ? -1.505 -8.916 1.178 1.00 96.06 72 SER A CA 1
ATOM 575 C C . SER A 1 72 ? -2.167 -9.428 2.448 1.00 96.06 72 SER A C 1
ATOM 577 O O . SER A 1 72 ? -3.159 -10.152 2.412 1.00 96.06 72 SER A O 1
ATOM 579 N N . TYR A 1 73 ? -1.597 -9.040 3.580 1.00 96.94 73 TYR A N 1
ATOM 580 C CA . TYR A 1 73 ? -2.168 -9.225 4.901 1.00 96.94 73 TYR A CA 1
ATOM 581 C C . TYR A 1 73 ? -2.170 -7.886 5.627 1.00 96.94 73 TYR A C 1
ATOM 583 O O . TYR A 1 73 ? -1.201 -7.128 5.554 1.00 96.94 73 TYR A O 1
ATOM 591 N N . TYR A 1 74 ? -3.263 -7.617 6.323 1.00 96.06 74 TYR A N 1
ATOM 592 C CA . TYR A 1 74 ? -3.503 -6.388 7.049 1.00 96.06 74 TYR A CA 1
ATOM 593 C C . TYR A 1 74 ? -3.929 -6.713 8.470 1.00 96.06 74 TYR A C 1
ATOM 595 O O . TYR A 1 74 ? -4.745 -7.610 8.691 1.00 96.06 74 TYR A O 1
ATOM 603 N N . TYR A 1 75 ? -3.399 -5.949 9.415 1.00 95.19 75 TYR A N 1
ATOM 604 C CA . TYR A 1 75 ? -3.805 -5.995 10.807 1.00 95.19 75 TYR A CA 1
ATOM 605 C C . TYR A 1 75 ? -3.967 -4.583 11.364 1.00 95.19 75 TYR A C 1
ATOM 607 O O . TYR A 1 75 ? -3.069 -3.750 11.221 1.00 95.19 75 TYR A O 1
ATOM 615 N N . TYR A 1 76 ? -5.108 -4.333 12.001 1.00 93.94 76 TYR A N 1
ATOM 616 C CA . TYR A 1 76 ? -5.431 -3.089 12.684 1.00 93.94 76 TYR A CA 1
ATOM 617 C C . TYR A 1 76 ? -5.527 -3.303 14.195 1.00 93.94 76 TYR A C 1
ATOM 619 O O . TYR A 1 76 ? -6.197 -4.220 14.669 1.00 93.94 76 TYR A O 1
ATOM 627 N N . MET A 1 77 ? -4.872 -2.424 14.947 1.00 91.81 77 MET A N 1
ATOM 628 C CA . MET A 1 77 ? -4.882 -2.403 16.404 1.00 91.81 77 MET A CA 1
ATOM 629 C C . MET A 1 77 ? -5.492 -1.090 16.896 1.00 91.81 77 MET A C 1
ATOM 631 O O . MET A 1 77 ? -4.957 -0.027 16.594 1.00 91.81 77 MET A O 1
ATOM 635 N N . ASP A 1 78 ? -6.558 -1.177 17.697 1.00 88.75 78 ASP A N 1
ATOM 636 C CA . ASP A 1 78 ? -7.361 -0.025 18.146 1.00 88.75 78 ASP A CA 1
ATOM 637 C C . ASP A 1 78 ? -6.564 0.977 18.969 1.00 88.75 78 ASP A C 1
ATOM 639 O O . ASP A 1 78 ? -6.517 2.160 18.659 1.00 88.75 78 ASP A O 1
ATOM 643 N N . TYR A 1 79 ? -5.865 0.490 19.988 1.00 88.31 79 TYR A N 1
ATOM 644 C CA . TYR A 1 79 ? -4.969 1.296 20.795 1.00 88.31 79 TYR A CA 1
ATOM 645 C C . TYR A 1 79 ? -3.554 0.734 20.631 1.00 88.31 79 TYR A C 1
ATOM 647 O O . TYR A 1 79 ? -3.332 -0.414 21.018 1.00 88.31 79 TYR A O 1
ATOM 655 N N . PRO A 1 80 ? -2.592 1.474 20.049 1.00 91.31 80 PRO A N 1
ATOM 656 C CA . PRO A 1 80 ? -2.591 2.919 19.803 1.00 91.31 80 PRO A CA 1
ATOM 657 C C . PRO A 1 80 ? -2.827 3.319 18.322 1.00 91.31 80 PRO A C 1
ATOM 659 O O . PRO A 1 80 ? -2.060 4.127 17.794 1.00 91.31 80 PRO A O 1
ATOM 662 N N . GLU A 1 81 ? -3.851 2.765 17.660 1.00 92.38 81 GLU A N 1
ATOM 663 C CA . GLU A 1 81 ? -4.211 2.967 16.237 1.00 92.38 81 GLU A CA 1
ATOM 664 C C . GLU A 1 81 ? -3.110 2.575 15.233 1.00 92.38 81 GLU A C 1
ATOM 666 O O . GLU A 1 81 ? -2.724 3.349 14.347 1.00 92.38 81 GLU A O 1
ATOM 671 N N . ILE A 1 82 ? -2.571 1.363 15.380 1.00 94.56 82 ILE A N 1
ATOM 672 C CA . ILE A 1 82 ? -1.500 0.838 14.520 1.00 94.56 82 ILE A CA 1
ATOM 673 C C . ILE A 1 82 ? -2.088 0.042 13.353 1.00 94.56 82 ILE A C 1
ATOM 675 O O . ILE A 1 82 ? -2.967 -0.797 13.535 1.00 94.56 82 ILE A O 1
ATOM 679 N N . ASN A 1 83 ? -1.539 0.257 12.160 1.00 94.44 83 ASN A N 1
ATOM 680 C CA . ASN A 1 83 ? -1.769 -0.551 10.972 1.00 94.44 83 ASN A CA 1
ATOM 681 C C . ASN A 1 83 ? -0.484 -1.301 10.623 1.00 94.44 83 ASN A C 1
ATOM 683 O O . ASN A 1 83 ? 0.592 -0.704 10.542 1.00 94.44 83 ASN A O 1
ATOM 687 N N . ILE A 1 84 ? -0.606 -2.600 10.380 1.00 96.00 84 ILE A N 1
ATOM 688 C CA . ILE A 1 84 ? 0.467 -3.442 9.860 1.00 96.00 84 ILE A CA 1
ATOM 689 C C . ILE A 1 84 ? 0.010 -3.992 8.519 1.00 96.00 84 ILE A C 1
ATOM 691 O O . ILE A 1 84 ? -0.993 -4.700 8.448 1.00 96.00 84 ILE A O 1
ATOM 695 N N . ASN A 1 85 ? 0.772 -3.698 7.471 1.00 95.62 85 ASN A N 1
ATOM 696 C CA . ASN A 1 85 ? 0.497 -4.132 6.112 1.00 95.62 85 ASN A CA 1
ATOM 697 C C . ASN A 1 85 ? 1.690 -4.953 5.618 1.00 95.62 85 ASN A C 1
ATOM 699 O O . ASN A 1 85 ? 2.822 -4.474 5.583 1.00 95.62 85 ASN A O 1
ATOM 703 N N . ILE A 1 86 ? 1.439 -6.187 5.206 1.00 95.75 86 ILE A N 1
ATOM 704 C CA . ILE A 1 86 ? 2.449 -7.071 4.627 1.00 95.75 86 ILE A CA 1
ATOM 705 C C . ILE A 1 86 ? 2.020 -7.381 3.204 1.00 95.75 86 ILE A C 1
ATOM 707 O O . ILE A 1 86 ? 0.883 -7.785 2.981 1.00 95.75 86 ILE A O 1
ATOM 711 N N . LYS A 1 87 ? 2.918 -7.207 2.237 1.00 95.25 87 LYS A N 1
ATOM 712 C CA . LYS A 1 87 ? 2.706 -7.602 0.842 1.00 95.25 87 LYS A CA 1
ATOM 713 C C . LYS A 1 87 ? 3.825 -8.525 0.399 1.00 95.25 87 LYS A C 1
ATOM 715 O O . LYS A 1 87 ? 4.987 -8.152 0.495 1.00 95.25 87 LYS A O 1
ATOM 720 N N . ALA A 1 88 ? 3.488 -9.703 -0.103 1.00 95.75 88 ALA A N 1
ATOM 721 C CA . ALA A 1 88 ? 4.448 -10.684 -0.589 1.00 95.75 88 ALA A CA 1
ATOM 722 C C . ALA A 1 88 ? 4.130 -11.054 -2.036 1.00 95.75 88 ALA A C 1
ATOM 724 O O . ALA A 1 88 ? 2.997 -11.412 -2.356 1.00 95.75 88 ALA A O 1
ATOM 725 N N . GLY A 1 89 ? 5.122 -10.977 -2.919 1.00 93.88 89 GLY A N 1
ATOM 726 C CA . GLY A 1 89 ? 4.893 -11.253 -4.329 1.00 93.88 89 GLY A CA 1
ATOM 727 C C . GLY A 1 89 ? 6.017 -10.795 -5.238 1.00 93.88 89 GLY A C 1
ATOM 728 O O . GLY A 1 89 ? 7.188 -10.794 -4.861 1.00 93.88 89 GLY A O 1
ATOM 729 N N . ARG A 1 90 ? 5.640 -10.447 -6.464 1.00 93.00 90 ARG A N 1
ATOM 730 C CA . ARG A 1 90 ? 6.509 -9.878 -7.489 1.00 93.00 90 ARG A CA 1
ATOM 731 C C . ARG A 1 90 ? 6.215 -8.388 -7.608 1.00 93.00 90 ARG A C 1
ATOM 733 O O . ARG A 1 90 ? 5.061 -8.031 -7.798 1.00 93.00 90 ARG A O 1
ATOM 740 N N . PHE A 1 91 ? 7.256 -7.568 -7.567 1.00 90.62 91 PHE A N 1
ATOM 741 C CA . PHE A 1 91 ? 7.205 -6.119 -7.753 1.00 90.62 91 PHE A CA 1
ATOM 742 C C . PHE A 1 91 ? 7.393 -5.733 -9.229 1.00 90.62 91 PHE A C 1
ATOM 744 O O . PHE A 1 91 ? 7.823 -6.556 -10.044 1.00 90.62 91 PHE A O 1
ATOM 751 N N . LEU A 1 92 ? 7.089 -4.482 -9.590 1.00 87.50 92 LEU A N 1
ATOM 752 C CA . LEU A 1 92 ? 7.088 -3.999 -10.978 1.00 87.50 92 LEU A CA 1
ATOM 753 C C . LEU A 1 92 ? 8.440 -4.151 -11.682 1.00 87.50 92 LEU A C 1
ATOM 755 O O . LEU A 1 92 ? 8.482 -4.442 -12.882 1.00 87.50 92 LEU A O 1
ATOM 759 N N . ALA A 1 93 ? 9.544 -3.965 -10.954 1.00 82.69 93 ALA A N 1
ATOM 760 C CA . ALA A 1 93 ? 10.893 -4.138 -11.490 1.00 82.69 93 ALA A CA 1
ATOM 761 C C . ALA A 1 93 ? 11.265 -5.618 -11.710 1.00 82.69 93 ALA A C 1
ATOM 763 O O . ALA A 1 93 ? 12.268 -5.931 -12.353 1.00 82.69 93 ALA A O 1
ATOM 764 N N . GLY A 1 94 ? 10.404 -6.538 -11.274 1.00 84.31 94 GLY A N 1
ATOM 765 C CA . GLY A 1 94 ? 10.487 -7.969 -11.521 1.00 84.31 94 GLY A CA 1
ATOM 766 C C . GLY A 1 94 ? 11.172 -8.767 -10.417 1.00 84.31 94 GLY A C 1
ATOM 767 O O . GLY A 1 94 ? 11.240 -9.996 -10.530 1.00 84.31 94 GLY A O 1
ATOM 768 N N . ASP A 1 95 ? 11.637 -8.103 -9.362 1.00 88.31 95 ASP A N 1
ATOM 769 C CA . ASP A 1 95 ? 12.081 -8.727 -8.126 1.00 88.31 95 ASP A CA 1
ATOM 770 C C . ASP A 1 95 ? 10.913 -9.354 -7.364 1.00 88.31 95 ASP A C 1
ATOM 772 O O . ASP A 1 95 ? 9.782 -8.866 -7.371 1.00 88.31 95 ASP A O 1
ATOM 776 N N . LYS A 1 96 ? 11.198 -10.476 -6.705 1.00 92.00 96 LYS A N 1
ATOM 777 C CA . LYS A 1 96 ? 10.268 -11.120 -5.778 1.00 92.00 96 LYS A CA 1
ATOM 778 C C . LYS A 1 96 ? 10.705 -10.826 -4.358 1.00 92.00 96 LYS A C 1
ATOM 780 O O . LYS A 1 96 ? 11.899 -10.888 -4.058 1.00 92.00 96 LYS A O 1
ATOM 785 N N . GLY A 1 97 ? 9.750 -10.559 -3.485 1.00 93.00 97 GLY A N 1
ATOM 786 C CA . GLY A 1 97 ? 10.052 -10.299 -2.091 1.00 93.00 97 GLY A CA 1
ATOM 787 C C . GLY A 1 97 ? 8.835 -9.979 -1.252 1.00 93.00 97 GLY A C 1
ATOM 788 O O . GLY A 1 97 ? 7.697 -10.261 -1.632 1.00 93.00 97 GLY A O 1
ATOM 789 N N . VAL A 1 98 ? 9.113 -9.386 -0.099 1.00 93.81 98 VAL A N 1
A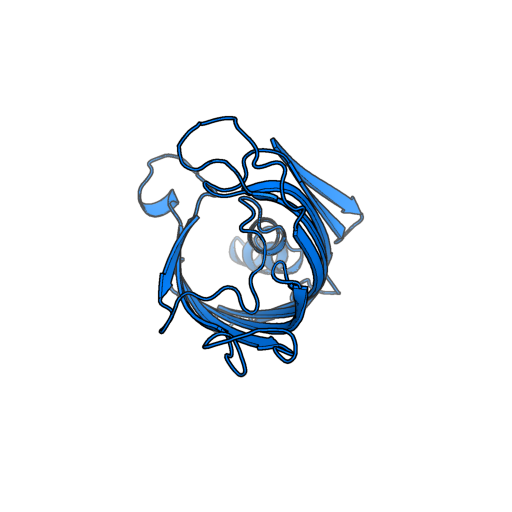TOM 790 C CA . VAL A 1 98 ? 8.133 -9.033 0.918 1.00 93.81 98 VAL A CA 1
ATOM 791 C C . VAL A 1 98 ? 8.344 -7.584 1.324 1.00 93.81 98 VAL A C 1
ATOM 793 O O . VAL A 1 98 ? 9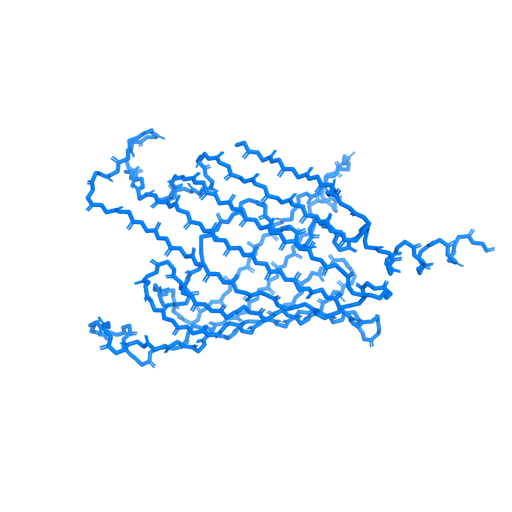.460 -7.173 1.633 1.00 93.81 98 VAL A O 1
ATOM 796 N N . ARG A 1 99 ? 7.262 -6.816 1.345 1.00 94.12 99 ARG A N 1
ATOM 797 C CA . ARG A 1 99 ? 7.208 -5.459 1.871 1.00 94.12 99 ARG A CA 1
ATOM 798 C C . ARG A 1 99 ? 6.402 -5.453 3.157 1.00 94.12 99 ARG A C 1
ATOM 800 O O . ARG A 1 99 ? 5.250 -5.881 3.163 1.00 94.12 99 ARG A O 1
ATOM 807 N N . LEU A 1 100 ? 7.016 -4.951 4.216 1.00 95.19 100 LEU A N 1
ATOM 808 C CA . LEU A 1 100 ? 6.377 -4.638 5.483 1.00 95.19 100 LEU A CA 1
ATOM 809 C C . LEU A 1 100 ? 6.176 -3.128 5.553 1.00 95.19 100 LEU A C 1
ATOM 811 O O . LEU A 1 100 ? 7.101 -2.362 5.303 1.00 95.19 100 LEU A O 1
ATOM 815 N N . GLU A 1 101 ? 4.982 -2.706 5.920 1.00 95.44 101 GLU A N 1
ATOM 816 C CA . GLU A 1 101 ? 4.649 -1.319 6.199 1.00 95.44 101 GLU A CA 1
ATOM 817 C C . GLU A 1 101 ? 3.940 -1.263 7.548 1.00 95.44 101 GLU A C 1
ATOM 819 O O . GLU A 1 101 ? 3.006 -2.023 7.805 1.00 95.44 101 GLU A O 1
ATOM 824 N N . VAL A 1 102 ? 4.416 -0.384 8.421 1.00 96.19 102 VAL A N 1
ATOM 825 C CA . VAL A 1 102 ? 3.839 -0.160 9.743 1.00 96.19 102 VAL A CA 1
ATOM 826 C C . VAL A 1 102 ? 3.528 1.318 9.858 1.00 96.19 102 VAL A C 1
ATOM 828 O O . VAL A 1 102 ? 4.404 2.159 9.645 1.00 96.19 102 VAL A O 1
ATOM 831 N N . SER A 1 103 ? 2.286 1.642 10.191 1.00 95.75 103 SER A N 1
ATOM 832 C CA . SER A 1 103 ? 1.854 3.019 10.392 1.00 95.75 103 SER A CA 1
ATOM 833 C C . SER A 1 103 ? 1.006 3.171 11.637 1.00 95.75 103 SER A C 1
ATOM 835 O O . SER A 1 103 ? 0.431 2.216 12.153 1.00 95.75 103 SER A O 1
ATOM 837 N N . ARG A 1 104 ? 0.949 4.396 12.139 1.00 94.56 104 ARG A N 1
ATOM 838 C CA . ARG A 1 104 ? 0.119 4.799 13.259 1.00 94.56 104 ARG A CA 1
ATOM 839 C C . ARG A 1 104 ? -0.717 5.996 12.844 1.00 94.56 104 ARG A C 1
ATOM 841 O O . ARG A 1 104 ? -0.182 6.950 12.274 1.00 94.56 104 ARG A O 1
ATOM 848 N N . ASN A 1 105 ? -2.004 5.959 13.162 1.00 91.75 105 ASN A N 1
ATOM 849 C CA . ASN A 1 105 ? -2.844 7.142 13.066 1.00 91.75 105 ASN A CA 1
ATOM 850 C C . ASN A 1 105 ? -2.661 7.995 14.328 1.00 91.75 105 ASN A C 1
ATOM 852 O O . ASN A 1 105 ? -2.724 7.509 15.455 1.00 91.75 105 ASN A O 1
ATOM 856 N N . VAL A 1 106 ? -2.379 9.280 14.139 1.00 91.25 106 VAL A N 1
ATOM 857 C CA . VAL A 1 106 ? -2.216 10.261 15.210 1.00 91.25 106 VAL A CA 1
ATOM 858 C C . VAL A 1 106 ? -3.011 11.495 14.824 1.00 91.25 106 VAL A C 1
ATOM 860 O O . VAL A 1 106 ? -2.626 12.232 13.918 1.00 91.25 106 VAL A O 1
ATOM 863 N N . LYS A 1 107 ? -4.137 11.729 15.508 1.00 86.12 107 LYS A N 1
ATOM 864 C CA . LYS A 1 107 ? -5.007 12.900 15.277 1.00 86.12 107 LYS A CA 1
ATOM 865 C C . LYS A 1 107 ? -5.397 13.073 13.797 1.00 86.12 107 LYS A C 1
ATOM 867 O O . LYS A 1 107 ? -5.377 14.178 13.263 1.00 86.12 107 LYS A O 1
ATOM 872 N N . GLY A 1 108 ? -5.698 11.964 13.120 1.00 83.62 108 GLY A N 1
ATOM 873 C CA . GLY A 1 108 ? -6.070 11.933 11.701 1.00 83.62 108 GLY A CA 1
ATOM 874 C C . GLY A 1 108 ? -4.901 11.905 10.708 1.00 83.62 108 GLY A C 1
ATOM 875 O O . GLY A 1 108 ? -5.130 11.625 9.534 1.00 83.62 108 GLY A O 1
ATOM 876 N N . PHE A 1 109 ? -3.661 12.135 11.144 1.00 89.25 109 PHE A N 1
ATOM 877 C CA . PHE A 1 109 ? -2.470 11.946 10.313 1.00 89.25 109 PHE A CA 1
ATOM 878 C C . PHE A 1 109 ? -2.010 10.492 10.385 1.00 89.25 109 PHE A C 1
ATOM 880 O O . PHE A 1 109 ? -1.900 9.941 11.475 1.00 89.25 109 PHE A O 1
ATOM 887 N N . GLU A 1 110 ? -1.695 9.878 9.248 1.00 91.88 110 GLU A N 1
ATOM 888 C CA . GLU A 1 110 ? -1.113 8.533 9.217 1.00 91.88 110 GLU A CA 1
ATOM 889 C C . GLU A 1 110 ? 0.403 8.666 9.047 1.00 91.88 110 GLU A C 1
ATOM 891 O O . GLU A 1 110 ? 0.864 9.162 8.023 1.00 91.88 110 GLU A O 1
ATOM 896 N N . ILE A 1 111 ? 1.185 8.255 10.042 1.00 94.81 111 ILE A N 1
ATOM 897 C CA . ILE A 1 111 ? 2.653 8.311 10.001 1.00 94.81 111 ILE A CA 1
ATOM 898 C C . ILE A 1 111 ? 3.179 6.888 10.048 1.00 94.81 111 ILE A C 1
ATOM 900 O O . ILE A 1 111 ? 2.750 6.102 10.890 1.00 94.81 111 ILE A O 1
ATOM 904 N N . GLY A 1 112 ? 4.117 6.541 9.177 1.00 95.19 112 GLY A N 1
ATOM 905 C CA . GLY A 1 112 ? 4.635 5.183 9.140 1.00 95.19 112 GLY A CA 1
ATOM 906 C C . GLY A 1 112 ? 5.991 5.052 8.486 1.00 95.19 112 GLY A C 1
ATOM 907 O O . GLY A 1 112 ? 6.610 6.023 8.051 1.00 95.19 112 GLY A O 1
ATOM 908 N N . PHE A 1 113 ? 6.441 3.812 8.415 1.00 95.38 113 PHE A N 1
ATOM 909 C CA . PHE A 1 113 ? 7.628 3.416 7.684 1.00 95.38 113 PHE A CA 1
ATOM 910 C C . PHE A 1 113 ? 7.354 2.140 6.904 1.00 95.38 113 PHE A C 1
ATOM 912 O O . PHE A 1 113 ? 6.433 1.381 7.214 1.00 95.38 113 PHE A O 1
ATOM 919 N N . TRP A 1 114 ? 8.172 1.899 5.889 1.00 94.06 114 TRP A N 1
ATOM 920 C CA . TRP A 1 114 ? 8.175 0.635 5.173 1.00 94.06 114 TRP A CA 1
ATOM 921 C C . TRP A 1 114 ? 9.589 0.093 5.039 1.00 94.06 114 TRP A C 1
ATOM 923 O O . TRP A 1 114 ? 10.579 0.829 5.081 1.00 94.06 114 TRP A O 1
ATOM 933 N N . TYR A 1 115 ? 9.656 -1.217 4.862 1.00 93.44 115 TYR A N 1
ATOM 934 C CA . TYR A 1 115 ? 10.863 -1.945 4.538 1.00 93.44 115 TYR A CA 1
ATOM 935 C C . TYR A 1 115 ? 10.523 -3.073 3.567 1.00 93.44 115 TYR A C 1
ATOM 937 O O . TYR A 1 115 ? 9.608 -3.862 3.810 1.00 93.44 115 TYR A O 1
ATOM 945 N N . THR A 1 116 ? 11.274 -3.159 2.478 1.00 91.56 116 THR A N 1
ATOM 946 C CA . THR A 1 116 ? 11.070 -4.130 1.412 1.00 91.56 116 THR A CA 1
ATOM 947 C C . THR A 1 116 ? 12.308 -5.002 1.270 1.00 91.56 116 THR A C 1
ATOM 949 O O . THR A 1 116 ? 13.394 -4.540 0.915 1.00 91.56 116 THR A O 1
ATOM 952 N N . TYR A 1 117 ? 12.129 -6.293 1.529 1.00 90.06 117 TYR A N 1
ATOM 953 C CA . TYR A 1 117 ? 13.150 -7.308 1.349 1.00 90.06 117 TYR A CA 1
ATOM 954 C C . TYR A 1 117 ? 12.873 -8.094 0.074 1.00 90.06 117 TYR A C 1
ATOM 956 O O . TYR A 1 117 ? 11.887 -8.831 -0.002 1.00 90.06 117 TYR A O 1
ATOM 964 N N . THR A 1 118 ? 13.730 -7.954 -0.934 1.00 85.94 118 THR A N 1
ATOM 965 C CA . THR A 1 118 ? 13.566 -8.637 -2.219 1.00 85.94 118 THR A CA 1
ATOM 966 C C . THR A 1 118 ? 14.855 -9.281 -2.699 1.00 85.94 118 THR A C 1
ATOM 968 O O . THR A 1 118 ? 15.961 -8.897 -2.314 1.00 85.94 118 THR A O 1
ATOM 971 N N . ASN A 1 119 ? 14.706 -10.291 -3.557 1.00 80.69 119 ASN A N 1
ATOM 972 C CA . ASN A 1 119 ? 15.835 -10.881 -4.253 1.00 80.69 119 ASN A CA 1
ATOM 973 C C . ASN A 1 119 ? 16.234 -9.994 -5.440 1.00 80.69 119 ASN A C 1
ATOM 975 O O . ASN A 1 119 ? 15.539 -9.934 -6.456 1.00 80.69 119 ASN A O 1
ATOM 979 N N . THR A 1 120 ? 17.386 -9.342 -5.306 1.00 77.81 120 THR A N 1
ATOM 980 C CA . THR A 1 120 ? 17.964 -8.432 -6.300 1.00 77.81 120 THR A CA 1
ATOM 981 C C . THR A 1 120 ? 19.068 -9.086 -7.139 1.00 77.81 120 THR A C 1
ATOM 983 O O . THR A 1 120 ? 19.825 -8.385 -7.806 1.00 77.81 120 THR A O 1
ATOM 986 N N . SER A 1 121 ? 19.169 -10.424 -7.162 1.00 71.69 121 SER A N 1
ATOM 987 C CA . SER A 1 121 ? 20.227 -11.156 -7.885 1.00 71.69 121 SER A CA 1
ATOM 988 C C . SER A 1 121 ? 20.333 -10.793 -9.368 1.00 71.69 121 SER A C 1
ATOM 990 O O . SER A 1 121 ? 21.416 -10.860 -9.939 1.00 71.69 121 SER A O 1
ATOM 992 N N . ASN A 1 122 ? 19.212 -10.402 -9.977 1.00 71.31 122 ASN A N 1
ATOM 993 C CA . ASN A 1 122 ? 19.110 -10.080 -11.399 1.00 71.31 122 ASN A CA 1
ATOM 994 C C . ASN A 1 122 ? 19.323 -8.584 -11.703 1.00 71.31 122 ASN A C 1
ATOM 996 O O . ASN A 1 122 ? 19.202 -8.183 -12.859 1.00 71.31 122 ASN A O 1
ATOM 1000 N N . PHE A 1 123 ? 19.602 -7.754 -10.692 1.00 71.38 123 PHE A N 1
ATOM 1001 C CA . PHE A 1 123 ? 19.869 -6.325 -10.864 1.00 71.38 123 PHE A CA 1
ATOM 1002 C C . PHE A 1 123 ? 21.367 -6.068 -11.037 1.00 71.38 123 PHE A C 1
ATOM 1004 O O . PHE A 1 123 ? 22.213 -6.707 -10.410 1.00 71.38 123 PHE A O 1
ATOM 1011 N N . THR A 1 124 ? 21.694 -5.087 -11.875 1.00 72.94 124 THR A N 1
ATOM 1012 C CA . THR A 1 124 ? 23.060 -4.602 -12.098 1.00 72.94 124 THR A CA 1
ATOM 1013 C C . THR A 1 124 ? 23.298 -3.277 -11.371 1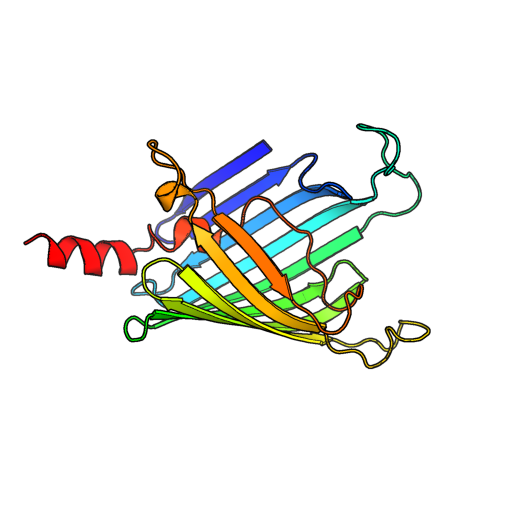.00 72.94 124 THR A C 1
ATOM 1015 O O . THR A 1 124 ? 22.376 -2.471 -11.230 1.00 72.94 124 THR A O 1
ATOM 1018 N N . GLY A 1 125 ? 24.543 -3.025 -10.955 1.00 76.75 125 GLY A N 1
ATOM 1019 C CA . GLY A 1 125 ? 24.946 -1.779 -10.291 1.00 76.75 125 GLY A CA 1
ATOM 1020 C C . GLY A 1 125 ? 24.362 -1.621 -8.886 1.00 76.75 125 GLY A C 1
ATOM 1021 O O . GLY A 1 125 ? 24.090 -2.605 -8.199 1.00 76.75 125 GLY A O 1
ATOM 1022 N N . ASP A 1 126 ? 24.140 -0.376 -8.471 1.00 68.19 126 ASP A N 1
ATOM 1023 C CA . ASP A 1 126 ? 23.759 -0.019 -7.097 1.00 68.19 126 ASP A CA 1
ATOM 1024 C C . ASP A 1 126 ? 22.352 -0.476 -6.654 1.00 68.19 126 ASP A C 1
ATOM 1026 O O . ASP A 1 126 ? 21.952 -0.252 -5.510 1.00 68.19 126 ASP A O 1
ATOM 1030 N N . ASN A 1 127 ? 21.565 -1.063 -7.561 1.00 69.44 127 ASN A N 1
ATOM 1031 C CA . ASN A 1 127 ? 20.274 -1.678 -7.236 1.00 69.44 127 ASN A CA 1
ATOM 1032 C C . ASN A 1 127 ? 20.444 -3.099 -6.664 1.00 69.44 127 ASN A C 1
ATOM 1034 O O . ASN A 1 127 ? 19.505 -3.662 -6.103 1.00 69.44 127 ASN A O 1
ATOM 1038 N N . ARG A 1 128 ? 21.634 -3.699 -6.804 1.00 75.12 128 ARG A N 1
ATOM 1039 C CA . ARG A 1 128 ? 21.952 -5.016 -6.248 1.00 75.12 128 ARG A CA 1
ATOM 1040 C C . ARG A 1 128 ? 22.187 -4.911 -4.741 1.00 75.12 128 ARG A C 1
ATOM 1042 O O . ARG A 1 128 ? 22.871 -4.005 -4.282 1.00 75.12 128 ARG A O 1
ATOM 1049 N N . ASN A 1 129 ? 21.652 -5.865 -3.981 1.00 77.06 129 ASN A N 1
ATOM 1050 C CA . ASN A 1 129 ? 21.699 -5.911 -2.511 1.00 77.06 129 ASN A CA 1
ATOM 1051 C C . ASN A 1 129 ? 21.067 -4.691 -1.818 1.00 77.06 129 ASN A C 1
ATOM 1053 O O . ASN A 1 129 ? 21.309 -4.452 -0.636 1.00 77.06 129 ASN A O 1
ATOM 1057 N N . TYR A 1 130 ? 20.260 -3.913 -2.539 1.00 81.06 130 TYR A N 1
ATOM 1058 C CA . TYR A 1 130 ? 19.513 -2.815 -1.953 1.00 81.06 130 TYR A CA 1
ATOM 1059 C C . TYR A 1 130 ? 18.182 -3.321 -1.391 1.00 81.06 130 TYR A C 1
ATOM 1061 O O . TYR A 1 130 ? 17.513 -4.156 -1.998 1.00 81.06 130 TYR A O 1
ATOM 1069 N N . HIS A 1 131 ? 17.798 -2.791 -0.234 1.00 85.25 131 HIS A N 1
ATOM 1070 C CA . HIS A 1 131 ? 16.497 -3.016 0.383 1.00 85.25 131 HIS A CA 1
ATOM 1071 C C . HIS A 1 131 ? 15.796 -1.670 0.496 1.00 85.25 131 HIS A C 1
ATOM 1073 O O . HIS A 1 131 ? 16.302 -0.762 1.165 1.00 85.25 131 HIS A O 1
ATOM 1079 N N . ASP A 1 132 ? 14.660 -1.548 -0.186 1.00 87.31 132 ASP A N 1
ATOM 1080 C CA . ASP A 1 132 ? 13.867 -0.325 -0.182 1.00 87.31 132 ASP A CA 1
ATOM 1081 C C . ASP A 1 132 ? 13.320 -0.063 1.223 1.00 87.31 132 ASP A C 1
ATOM 1083 O O . ASP A 1 132 ? 12.819 -0.961 1.899 1.00 87.31 132 ASP A O 1
ATOM 1087 N N . LYS A 1 133 ? 13.497 1.168 1.693 1.00 91.19 133 LYS A N 1
ATOM 1088 C CA . LYS A 1 133 ? 13.132 1.582 3.043 1.00 91.19 133 LYS A CA 1
ATOM 1089 C C . LYS A 1 133 ? 12.873 3.073 3.084 1.00 91.19 133 LYS A C 1
ATOM 1091 O O . LYS A 1 133 ? 13.584 3.854 2.450 1.00 91.19 133 LYS A O 1
ATOM 1096 N N . GLY A 1 134 ? 11.919 3.474 3.905 1.00 91.94 134 GLY A N 1
ATOM 1097 C CA . GLY A 1 134 ? 11.622 4.882 4.092 1.00 91.94 134 GLY A CA 1
ATOM 1098 C C . GLY A 1 134 ? 10.531 5.126 5.113 1.00 91.94 134 GLY A C 1
ATOM 1099 O O . GLY A 1 134 ? 9.999 4.200 5.724 1.00 91.94 134 GLY A O 1
ATOM 1100 N N . VAL A 1 135 ? 10.228 6.404 5.299 1.00 93.81 135 VAL A N 1
ATOM 1101 C CA . VAL A 1 135 ? 9.191 6.913 6.197 1.00 93.81 135 VAL A CA 1
ATOM 1102 C C . VAL A 1 135 ? 8.189 7.727 5.396 1.00 93.81 135 VAL A C 1
ATOM 1104 O O . VAL A 1 135 ? 8.539 8.334 4.383 1.00 93.81 135 VAL A O 1
ATOM 1107 N N . PHE A 1 136 ? 6.935 7.740 5.823 1.00 93.12 136 PHE A N 1
ATOM 1108 C CA . PHE A 1 136 ? 5.884 8.502 5.167 1.00 93.12 136 PHE A CA 1
ATOM 1109 C C . PHE A 1 136 ? 4.954 9.177 6.158 1.00 93.12 136 PHE A C 1
ATOM 1111 O O . PHE A 1 136 ? 4.807 8.762 7.308 1.00 93.12 136 PHE A O 1
ATOM 1118 N N . ILE A 1 137 ? 4.289 10.204 5.647 1.00 91.88 137 ILE A N 1
ATOM 1119 C CA . ILE A 1 137 ? 3.151 10.855 6.266 1.00 91.88 137 ILE A CA 1
ATOM 1120 C C . ILE A 1 137 ? 2.022 10.956 5.239 1.00 91.88 137 ILE A C 1
ATOM 1122 O O . ILE A 1 137 ? 2.221 11.378 4.097 1.00 91.88 137 ILE A O 1
ATOM 1126 N N . ALA A 1 138 ? 0.826 10.551 5.648 1.00 89.56 138 ALA A N 1
ATOM 1127 C CA . ALA A 1 138 ? -0.402 10.696 4.892 1.00 89.56 138 ALA A CA 1
ATOM 1128 C C . ALA A 1 138 ? -1.291 11.734 5.592 1.00 89.56 138 ALA A C 1
ATOM 1130 O O . ALA A 1 138 ? -1.702 11.556 6.740 1.00 89.56 138 ALA A O 1
ATOM 1131 N N . ILE A 1 139 ? -1.566 12.831 4.890 1.00 88.75 139 ILE A N 1
ATOM 1132 C CA . ILE A 1 139 ? -2.295 13.992 5.396 1.00 88.75 139 ILE A CA 1
ATOM 1133 C C . ILE A 1 139 ? -3.694 14.006 4.768 1.00 88.75 139 ILE A C 1
ATOM 1135 O O . ILE A 1 139 ? -3.812 14.151 3.546 1.00 88.75 139 ILE A O 1
ATOM 1139 N N . PRO A 1 140 ? -4.775 13.859 5.548 1.00 85.00 140 PRO A N 1
ATOM 1140 C CA . PRO A 1 140 ? -6.127 13.881 5.005 1.00 85.00 140 PRO A CA 1
ATOM 1141 C C . PRO A 1 140 ? -6.499 15.302 4.561 1.00 85.00 140 PRO A C 1
ATOM 1143 O O . PRO A 1 140 ? -6.542 16.225 5.367 1.00 85.00 140 PRO A O 1
ATOM 1146 N N . LEU A 1 141 ? -6.825 15.500 3.281 1.00 83.38 141 LEU A N 1
ATOM 1147 C CA . LEU A 1 141 ? -7.082 16.841 2.735 1.00 83.38 141 LEU A CA 1
ATOM 1148 C C . LEU A 1 141 ? -8.402 17.462 3.208 1.00 83.38 141 LEU A C 1
ATOM 1150 O O . LEU A 1 141 ? -8.599 18.665 3.030 1.00 83.38 141 LEU A O 1
ATOM 1154 N N . ARG A 1 142 ? -9.285 16.679 3.843 1.00 80.62 142 ARG A N 1
ATOM 1155 C CA . ARG A 1 142 ? -10.508 17.191 4.486 1.00 80.62 142 ARG A CA 1
ATOM 1156 C C . ARG A 1 142 ? -10.227 18.252 5.551 1.00 80.62 142 ARG A C 1
ATOM 1158 O O . ARG A 1 142 ? -11.094 19.070 5.801 1.00 80.62 142 ARG A O 1
ATOM 1165 N N . ILE A 1 143 ? -9.023 18.291 6.131 1.00 78.44 143 ILE A N 1
ATOM 1166 C CA . ILE A 1 143 ? -8.659 19.326 7.115 1.00 78.44 143 ILE A CA 1
ATOM 1167 C C . ILE A 1 143 ? -8.462 20.712 6.480 1.00 78.44 143 ILE A C 1
ATOM 1169 O O . ILE A 1 143 ? -8.506 21.712 7.185 1.00 78.44 143 ILE A O 1
ATOM 1173 N N . PHE A 1 144 ? -8.246 20.778 5.161 1.00 78.62 144 PHE A N 1
ATOM 1174 C CA . PHE A 1 144 ? -7.986 22.027 4.433 1.00 78.62 144 PHE A CA 1
ATOM 1175 C C . PHE A 1 144 ? -9.140 22.463 3.525 1.00 78.62 144 PHE A C 1
ATOM 1177 O O . PHE A 1 144 ? -9.134 23.586 3.024 1.00 78.62 144 PHE A O 1
ATOM 1184 N N . LYS A 1 145 ? -10.107 21.581 3.245 1.00 72.44 145 LYS A N 1
ATOM 1185 C CA . LYS A 1 145 ? -11.221 21.864 2.332 1.00 72.44 145 LYS A CA 1
ATOM 1186 C C . LYS A 1 145 ? -12.524 21.995 3.115 1.00 72.44 145 LYS A C 1
ATOM 1188 O O . LYS A 1 145 ? -12.868 21.111 3.883 1.00 72.44 145 LYS A O 1
ATOM 1193 N N . PHE A 1 146 ? -13.320 23.016 2.799 1.00 68.94 146 PHE A N 1
ATOM 1194 C CA . PHE A 1 146 ? -14.700 23.194 3.289 1.00 68.94 146 PHE A CA 1
ATOM 1195 C C . PHE A 1 146 ? -15.709 22.176 2.714 1.00 68.94 146 PHE A C 1
ATOM 1197 O O . PHE A 1 146 ? -16.915 22.401 2.744 1.00 68.94 146 PHE A O 1
ATOM 1204 N N . LYS A 1 147 ? -15.225 21.088 2.107 1.00 73.56 147 LYS A N 1
ATOM 1205 C CA . LYS A 1 147 ? -16.030 20.024 1.504 1.00 73.56 147 LYS A CA 1
ATOM 1206 C C . LYS A 1 147 ? -15.444 18.686 1.917 1.00 73.56 147 LYS A C 1
ATOM 1208 O O . LYS A 1 147 ? -14.222 18.516 1.850 1.00 73.56 147 LYS A O 1
ATOM 1213 N N . ASP A 1 148 ? -16.312 17.739 2.249 1.00 70.44 148 ASP A N 1
ATOM 1214 C CA . ASP A 1 148 ? -15.902 16.370 2.527 1.00 70.44 148 ASP A CA 1
ATOM 1215 C C . ASP A 1 148 ? -15.176 15.776 1.321 1.00 70.44 148 ASP A C 1
ATOM 1217 O O . ASP A 1 148 ? -15.702 15.693 0.209 1.00 70.44 148 ASP A O 1
ATOM 1221 N N . THR A 1 149 ? -13.922 15.389 1.543 1.00 72.38 149 THR A N 1
ATOM 1222 C CA . THR A 1 149 ? -13.096 14.723 0.542 1.00 72.38 149 THR A CA 1
ATOM 1223 C C . THR A 1 149 ? -12.418 13.502 1.152 1.00 72.38 149 THR A C 1
ATOM 1225 O O . THR A 1 149 ? -11.816 13.607 2.224 1.00 72.38 149 THR A O 1
ATOM 1228 N N . PRO A 1 150 ? -12.444 12.344 0.471 1.00 70.00 150 PRO A N 1
ATOM 1229 C CA . PRO A 1 150 ? -11.672 11.180 0.883 1.00 70.00 150 PRO A CA 1
ATOM 1230 C C . PRO A 1 150 ? -10.197 11.267 0.442 1.00 70.00 150 PRO A C 1
ATOM 1232 O O . PRO A 1 150 ? -9.457 10.300 0.590 1.00 70.00 150 PRO A O 1
ATOM 1235 N N . GLN A 1 151 ? -9.757 12.385 -0.152 1.00 75.69 151 GLN A N 1
ATOM 1236 C CA . GLN A 1 151 ? -8.387 12.538 -0.649 1.00 75.69 151 GLN A CA 1
ATOM 1237 C C . GLN A 1 151 ? -7.363 12.663 0.487 1.00 75.69 151 GLN A C 1
ATOM 1239 O O . GLN A 1 151 ? -7.551 13.416 1.444 1.00 75.69 151 GLN A O 1
ATOM 1244 N N . THR A 1 152 ? -6.222 12.001 0.312 1.00 79.12 152 THR A N 1
ATOM 1245 C CA . THR A 1 152 ? -5.069 12.058 1.217 1.00 79.12 152 THR A CA 1
ATOM 1246 C C . THR A 1 152 ? -3.840 12.488 0.424 1.00 79.12 152 THR A C 1
ATOM 1248 O O . THR A 1 152 ? -3.544 11.901 -0.615 1.00 79.12 152 THR A O 1
ATOM 1251 N N . ALA A 1 153 ? -3.118 13.500 0.900 1.00 83.75 153 ALA A N 1
ATOM 1252 C CA . ALA A 1 153 ? -1.789 13.814 0.393 1.00 83.75 153 ALA A CA 1
ATOM 1253 C C . ALA A 1 153 ? -0.782 12.841 1.008 1.00 83.75 153 ALA A C 1
ATOM 1255 O O . ALA A 1 153 ? -0.757 12.668 2.223 1.00 83.75 153 ALA A O 1
ATOM 1256 N N . TYR A 1 154 ? 0.032 12.202 0.174 1.00 83.25 154 TYR A N 1
ATOM 1257 C CA . TYR A 1 154 ? 1.047 11.249 0.607 1.00 83.25 154 TYR A CA 1
ATOM 1258 C C . TYR A 1 154 ? 2.430 11.847 0.372 1.00 83.25 154 TYR A C 1
ATOM 1260 O O . TYR A 1 154 ? 2.767 12.211 -0.754 1.00 83.25 154 TYR A O 1
ATOM 1268 N N . MET A 1 155 ? 3.219 11.957 1.434 1.00 87.00 155 MET A N 1
ATOM 1269 C CA . MET A 1 155 ? 4.601 12.417 1.378 1.00 87.00 155 MET A CA 1
ATOM 1270 C C . MET A 1 155 ? 5.495 11.335 1.962 1.00 87.00 155 MET A C 1
ATOM 1272 O O . MET A 1 155 ? 5.175 10.757 2.999 1.00 87.00 155 MET A O 1
ATOM 1276 N N . SER A 1 156 ? 6.623 11.067 1.317 1.00 89.44 156 SER A N 1
ATOM 1277 C CA . SER A 1 156 ? 7.534 10.013 1.748 1.00 89.44 156 SER A CA 1
ATOM 1278 C C . SER A 1 156 ? 8.988 10.404 1.551 1.00 89.44 156 SER A C 1
ATOM 1280 O O . SER A 1 156 ? 9.327 11.061 0.569 1.00 89.44 156 SER A O 1
ATOM 1282 N N . LEU A 1 157 ? 9.840 9.956 2.465 1.00 88.75 157 LEU A N 1
ATOM 1283 C CA . LEU A 1 157 ? 11.283 10.142 2.429 1.00 88.75 157 LEU A CA 1
ATOM 1284 C C . LEU A 1 157 ? 11.955 8.771 2.446 1.00 88.75 157 LEU A C 1
ATOM 1286 O O . LEU A 1 157 ? 11.700 7.955 3.331 1.00 88.75 157 LEU A O 1
ATOM 1290 N N . ALA A 1 158 ? 12.830 8.539 1.474 1.00 88.12 158 ALA A N 1
ATOM 1291 C CA . ALA A 1 158 ? 13.668 7.353 1.381 1.00 88.12 158 ALA A CA 1
ATOM 1292 C C . ALA A 1 158 ? 15.128 7.796 1.202 1.00 88.12 158 ALA A C 1
ATOM 1294 O O . ALA A 1 158 ? 15.360 8.799 0.523 1.00 88.12 158 ALA A O 1
ATOM 1295 N N . PRO A 1 159 ? 16.117 7.078 1.770 1.00 82.44 159 PRO A N 1
ATOM 1296 C CA . PRO A 1 159 ? 17.530 7.428 1.616 1.00 82.44 159 PRO A CA 1
ATOM 1297 C C . PRO A 1 159 ? 17.966 7.519 0.148 1.00 82.44 159 PRO A C 1
ATOM 1299 O O . PRO A 1 159 ? 18.730 8.405 -0.216 1.00 82.44 159 PRO A O 1
ATOM 1302 N N . TRP A 1 160 ? 17.443 6.619 -0.688 1.00 76.75 160 TRP A N 1
ATOM 1303 C CA . TRP A 1 160 ? 17.606 6.635 -2.139 1.00 76.75 160 TRP A CA 1
ATOM 1304 C C . TRP A 1 160 ? 16.325 6.131 -2.794 1.00 76.75 160 TRP A C 1
ATOM 1306 O O . TRP A 1 160 ? 15.794 5.098 -2.397 1.00 76.75 160 TRP A O 1
ATOM 1316 N N . THR A 1 161 ? 15.844 6.834 -3.815 1.00 71.94 161 THR A N 1
ATOM 1317 C CA . THR A 1 161 ? 14.735 6.371 -4.652 1.00 71.94 161 THR A CA 1
ATOM 1318 C C . THR A 1 161 ? 15.273 5.383 -5.685 1.00 71.94 161 THR A C 1
ATOM 1320 O O . THR A 1 161 ? 16.014 5.762 -6.593 1.00 71.94 161 THR A O 1
ATOM 1323 N N . ARG A 1 162 ? 14.951 4.094 -5.525 1.00 79.44 162 ARG A N 1
ATOM 1324 C CA . ARG A 1 162 ? 15.380 3.020 -6.439 1.00 79.44 162 ARG A CA 1
ATOM 1325 C C . ARG A 1 162 ? 14.190 2.198 -6.924 1.00 79.44 162 ARG A C 1
ATOM 1327 O O . ARG A 1 162 ? 13.110 2.267 -6.350 1.00 79.44 162 ARG A O 1
ATOM 1334 N N . ASP A 1 163 ? 14.429 1.388 -7.952 1.00 75.19 163 ASP A N 1
ATOM 1335 C CA . ASP A 1 163 ? 13.397 0.564 -8.601 1.00 75.19 163 ASP A CA 1
ATOM 1336 C C . ASP A 1 163 ? 13.072 -0.731 -7.820 1.00 75.19 163 ASP A C 1
ATOM 1338 O O . ASP A 1 163 ? 12.150 -1.463 -8.173 1.00 75.19 163 ASP A O 1
ATOM 1342 N N . VAL A 1 164 ? 13.836 -1.047 -6.769 1.00 76.00 164 VAL A N 1
ATOM 1343 C CA . VAL A 1 164 ? 13.686 -2.279 -5.976 1.00 76.00 164 VAL A CA 1
ATOM 1344 C C . VAL A 1 164 ? 12.411 -2.226 -5.134 1.00 76.00 164 VAL A C 1
ATOM 1346 O O . VAL A 1 164 ? 12.176 -1.242 -4.438 1.00 76.00 164 VAL A O 1
ATOM 1349 N N . GLY A 1 165 ? 11.604 -3.290 -5.141 1.00 73.38 165 GLY A N 1
ATOM 1350 C CA . GLY A 1 165 ? 10.420 -3.372 -4.282 1.00 73.38 165 GLY A CA 1
ATOM 1351 C C . GLY A 1 165 ? 9.273 -2.436 -4.678 1.00 73.38 165 GLY A C 1
ATOM 1352 O O . GLY A 1 165 ? 8.365 -2.188 -3.878 1.00 73.38 165 GLY A O 1
ATOM 1353 N N . GLN A 1 166 ? 9.312 -1.889 -5.896 1.00 81.81 166 GLN A N 1
ATOM 1354 C CA . GLN A 1 166 ? 8.345 -0.901 -6.358 1.00 81.81 166 GLN A CA 1
ATOM 1355 C C . GLN A 1 166 ? 7.017 -1.555 -6.769 1.00 81.81 166 GLN A C 1
ATOM 1357 O O . GLN A 1 166 ? 6.978 -2.462 -7.599 1.00 81.81 166 GLN A O 1
ATOM 1362 N N . LEU A 1 167 ? 5.915 -1.058 -6.213 1.00 79.00 167 LEU A N 1
ATOM 1363 C CA . LEU A 1 167 ? 4.554 -1.331 -6.690 1.00 79.00 167 LEU A CA 1
ATOM 1364 C C . LEU A 1 167 ? 4.103 -0.198 -7.610 1.00 79.00 167 LEU A C 1
ATOM 1366 O O . LEU A 1 167 ? 4.6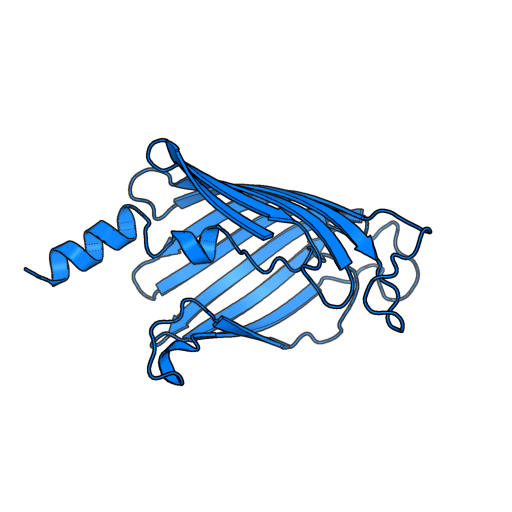13 0.920 -7.488 1.00 79.00 167 LEU A O 1
ATOM 1370 N N . ALA A 1 168 ? 3.135 -0.451 -8.491 1.00 70.50 168 ALA A N 1
ATOM 1371 C CA . ALA A 1 168 ? 2.521 0.647 -9.235 1.00 70.50 168 ALA A CA 1
ATOM 1372 C C . ALA A 1 168 ? 1.823 1.596 -8.254 1.00 70.50 168 ALA A C 1
ATOM 1374 O O . ALA A 1 168 ? 1.060 1.150 -7.389 1.00 70.50 168 ALA A O 1
ATOM 1375 N N . GLY A 1 169 ? 2.048 2.906 -8.363 1.00 66.31 169 GLY A N 1
ATOM 1376 C CA . GLY A 1 169 ? 1.244 3.845 -7.592 1.00 66.31 169 GLY A CA 1
ATOM 1377 C C . GLY A 1 169 ? -0.159 3.874 -8.168 1.00 66.31 169 GLY A C 1
ATOM 1378 O O . GLY A 1 169 ? -0.449 4.454 -9.212 1.00 66.31 169 GLY A O 1
ATOM 1379 N N . ARG A 1 170 ? -1.075 3.211 -7.474 1.00 63.94 170 ARG A N 1
ATOM 1380 C CA . ARG A 1 170 ? -2.492 3.307 -7.788 1.00 63.94 170 ARG A CA 1
ATOM 1381 C C . ARG A 1 170 ? -3.078 4.520 -7.073 1.00 63.94 170 ARG A C 1
ATOM 1383 O O . ARG A 1 170 ? -2.856 4.678 -5.872 1.00 63.94 170 ARG A O 1
ATOM 1390 N N . PRO A 1 171 ? -3.934 5.308 -7.744 1.00 57.53 171 PRO A N 1
ATOM 1391 C CA . PRO A 1 171 ? -4.788 6.285 -7.075 1.00 57.53 171 PRO A CA 1
ATOM 1392 C C . PRO A 1 171 ? -5.693 5.642 -6.014 1.00 57.53 171 PRO A C 1
ATOM 1394 O O . PRO A 1 171 ? -6.113 6.300 -5.065 1.00 57.53 171 PRO A O 1
ATOM 1397 N N . LEU A 1 172 ? -6.011 4.354 -6.191 1.00 64.56 172 LEU A N 1
ATOM 1398 C CA . LEU A 1 172 ? -6.869 3.574 -5.313 1.00 64.56 172 LEU A CA 1
ATOM 1399 C C . LEU A 1 172 ? -6.035 2.578 -4.494 1.00 64.56 172 LEU A C 1
ATOM 1401 O O . LEU A 1 172 ? -5.521 1.605 -5.036 1.00 64.56 172 LEU A O 1
ATOM 1405 N N . ASN A 1 173 ? -5.964 2.786 -3.178 1.00 79.06 173 ASN A N 1
ATOM 1406 C CA . ASN A 1 173 ? -5.528 1.771 -2.218 1.00 79.06 173 ASN A CA 1
ATOM 1407 C C . ASN A 1 173 ? -6.772 1.196 -1.526 1.00 79.06 173 ASN A C 1
ATOM 1409 O O . ASN A 1 173 ? -7.292 1.804 -0.589 1.00 79.06 173 ASN A O 1
ATOM 1413 N N . LEU A 1 174 ? -7.264 0.051 -2.014 1.00 84.44 174 LEU A N 1
ATOM 1414 C CA . LEU A 1 174 ? -8.547 -0.526 -1.596 1.00 84.44 174 LEU A CA 1
ATOM 1415 C C . LEU A 1 174 ? -8.677 -0.647 -0.070 1.00 84.44 174 LEU A C 1
ATOM 1417 O O . LEU A 1 174 ? -9.689 -0.231 0.491 1.00 84.44 174 LEU A O 1
ATOM 1421 N N . TYR A 1 175 ? -7.639 -1.146 0.606 1.00 87.31 175 TYR A N 1
ATOM 1422 C CA . TYR A 1 175 ? -7.644 -1.291 2.062 1.00 87.31 175 TYR A CA 1
ATOM 1423 C C . TYR A 1 175 ? -7.821 0.054 2.773 1.00 87.31 175 TYR A C 1
ATOM 1425 O O . TYR A 1 175 ? -8.717 0.191 3.600 1.00 87.31 175 TYR A O 1
ATOM 1433 N N . ARG A 1 176 ? -7.038 1.082 2.414 1.00 84.38 176 ARG A N 1
ATOM 1434 C CA . ARG A 1 176 ? -7.142 2.414 3.038 1.00 84.38 176 ARG A CA 1
ATOM 1435 C C . ARG A 1 176 ? -8.526 3.046 2.836 1.00 84.38 176 ARG A C 1
ATOM 1437 O O . ARG A 1 176 ? -9.010 3.720 3.739 1.00 84.38 176 ARG A O 1
ATOM 1444 N N . PHE A 1 177 ? -9.171 2.808 1.693 1.00 83.12 177 PHE A N 1
ATOM 1445 C CA . PHE A 1 177 ? -10.519 3.317 1.418 1.00 83.12 177 PHE A CA 1
ATOM 1446 C C . PHE A 1 177 ? -11.625 2.559 2.164 1.00 83.12 177 PHE A C 1
ATOM 1448 O O . PHE A 1 177 ? -12.593 3.178 2.603 1.00 83.12 177 PHE A O 1
ATOM 1455 N N . ILE A 1 178 ? -11.503 1.236 2.298 1.00 86.19 178 ILE A N 1
ATOM 1456 C CA . ILE A 1 178 ? -12.541 0.397 2.911 1.00 86.19 178 ILE A CA 1
ATOM 1457 C C . ILE A 1 178 ? -12.363 0.243 4.423 1.00 86.19 178 ILE A C 1
ATOM 1459 O O . ILE A 1 178 ? -13.350 -0.009 5.103 1.00 86.19 178 ILE A O 1
ATOM 1463 N N . ARG A 1 179 ? -11.167 0.434 4.995 1.00 82.81 179 ARG A N 1
ATOM 1464 C CA . ARG A 1 179 ? -10.936 0.213 6.438 1.00 82.81 179 ARG A CA 1
ATOM 1465 C C . ARG A 1 179 ? -11.878 1.031 7.333 1.00 82.81 179 ARG A C 1
ATOM 1467 O O . ARG A 1 179 ? -12.375 0.499 8.314 1.00 82.81 179 ARG A O 1
ATOM 1474 N N . ASN A 1 180 ? -12.198 2.271 6.945 1.00 78.12 180 ASN A N 1
ATOM 1475 C CA . ASN A 1 180 ? -13.138 3.148 7.664 1.00 78.12 180 ASN A CA 1
ATOM 1476 C C . ASN A 1 180 ? -14.615 2.753 7.435 1.00 78.12 180 ASN A C 1
ATOM 1478 O O . ASN A 1 180 ? -15.535 3.475 7.796 1.00 78.12 180 ASN A O 1
ATOM 1482 N N . LYS A 1 181 ? -14.848 1.643 6.740 1.00 77.31 181 LYS A N 1
ATOM 1483 C CA . LYS A 1 181 ? -16.141 0.998 6.505 1.00 77.31 181 LYS A CA 1
ATOM 1484 C C . LYS A 1 181 ? -16.064 -0.495 6.838 1.00 77.31 181 LYS A C 1
ATOM 1486 O O . LYS A 1 181 ? -16.929 -1.261 6.416 1.00 77.31 181 LYS A O 1
ATOM 1491 N N . SER A 1 182 ? -15.001 -0.930 7.519 1.00 79.69 182 SER A N 1
ATOM 1492 C CA . SER A 1 182 ? -14.871 -2.317 7.944 1.00 79.69 182 SER A CA 1
ATOM 1493 C C . SER A 1 182 ? -15.925 -2.622 9.014 1.00 79.69 182 SER A C 1
ATOM 1495 O O . SER A 1 182 ? -16.358 -1.705 9.720 1.00 79.69 182 SER A O 1
ATOM 1497 N N . PRO A 1 183 ? -16.332 -3.895 9.172 1.00 76.88 183 PRO A N 1
ATOM 1498 C CA . PRO A 1 183 ? -17.255 -4.282 10.238 1.00 76.88 183 PRO A CA 1
ATOM 1499 C C . PRO A 1 183 ? -16.780 -3.812 11.621 1.00 76.88 183 PRO A C 1
ATOM 1501 O O . PRO A 1 183 ? -17.585 -3.348 12.423 1.00 76.88 183 PRO A O 1
ATOM 1504 N N . HIS A 1 184 ? -15.466 -3.862 11.852 1.00 79.69 184 HIS A N 1
ATOM 1505 C CA . HIS A 1 184 ? -14.823 -3.427 13.088 1.00 79.69 184 HIS A CA 1
ATOM 1506 C C . HIS A 1 184 ? -14.997 -1.930 13.340 1.00 79.69 184 HIS A C 1
ATOM 1508 O O . HIS A 1 184 ? -15.409 -1.518 14.420 1.00 79.69 184 HIS A O 1
ATOM 1514 N N . TYR A 1 185 ? -14.712 -1.118 12.317 1.00 77.25 185 TYR A N 1
ATOM 1515 C CA . TYR A 1 185 ? -14.829 0.335 12.397 1.00 77.25 185 TYR A CA 1
ATOM 1516 C C . TYR A 1 185 ? -16.274 0.753 12.669 1.00 77.25 185 TYR A C 1
ATOM 1518 O O . TYR A 1 185 ? -16.526 1.575 13.540 1.00 77.25 185 TYR A O 1
ATOM 1526 N N . ILE A 1 186 ? -17.232 0.146 11.962 1.00 80.50 186 ILE A N 1
ATOM 1527 C CA . ILE A 1 186 ? -18.656 0.432 12.166 1.00 80.50 186 ILE A CA 1
ATOM 1528 C C . ILE A 1 186 ? -19.069 0.097 13.602 1.00 80.50 186 ILE A C 1
ATOM 1530 O O . ILE A 1 186 ? -19.795 0.873 14.205 1.00 80.50 186 ILE A O 1
ATOM 1534 N N . LYS A 1 187 ? -18.584 -1.018 14.160 1.00 78.56 187 LYS A N 1
ATOM 1535 C CA . LYS A 1 187 ? -18.919 -1.428 15.526 1.00 78.56 187 LYS A CA 1
ATOM 1536 C C . LYS A 1 187 ? -18.420 -0.434 16.580 1.00 78.56 187 LYS A C 1
ATOM 1538 O O . LYS A 1 187 ? -19.208 -0.012 17.409 1.00 78.56 187 LYS A O 1
ATOM 1543 N N . ILE A 1 188 ? -17.144 -0.039 16.532 1.00 74.81 188 ILE A N 1
ATOM 1544 C CA . ILE A 1 188 ? -16.571 0.884 17.531 1.00 74.81 188 ILE A CA 1
ATOM 1545 C C . ILE A 1 188 ? -17.293 2.234 17.530 1.00 74.81 188 ILE A C 1
ATOM 1547 O O . ILE A 1 188 ? -17.642 2.732 18.591 1.00 74.81 188 ILE A O 1
ATOM 1551 N N . TYR A 1 189 ? -17.514 2.821 16.353 1.00 68.56 189 TYR A N 1
ATOM 1552 C CA . TYR A 1 189 ? -18.053 4.180 16.266 1.00 68.56 189 TYR A CA 1
ATOM 1553 C C . TYR A 1 189 ? -19.581 4.250 16.343 1.00 68.56 189 TYR A C 1
ATOM 1555 O O . TYR A 1 189 ? -20.107 5.316 16.630 1.00 68.56 189 TYR A O 1
ATOM 1563 N N . ALA A 1 190 ? -20.298 3.146 16.105 1.00 70.50 190 ALA A N 1
ATOM 1564 C CA . ALA A 1 190 ? -21.731 3.082 16.393 1.00 70.50 190 ALA A CA 1
ATOM 1565 C C . ALA A 1 190 ? -21.997 3.006 17.904 1.00 70.50 190 ALA A C 1
ATOM 1567 O O . ALA A 1 190 ? -22.926 3.647 18.380 1.00 70.50 190 ALA A O 1
ATOM 1568 N N . ASP A 1 191 ? -21.157 2.278 18.648 1.00 61.19 191 ASP A N 1
ATOM 1569 C CA . ASP A 1 191 ? -21.278 2.138 20.105 1.00 61.19 191 ASP A CA 1
ATOM 1570 C C . ASP A 1 191 ? -20.814 3.409 20.866 1.00 61.19 191 ASP A C 1
ATOM 1572 O O . ASP A 1 191 ? -21.110 3.553 22.046 1.00 61.19 191 ASP A O 1
ATOM 1576 N N . GLU A 1 192 ? -20.082 4.334 20.223 1.00 59.59 192 GLU A N 1
ATOM 1577 C CA . GLU A 1 192 ? -19.670 5.631 20.805 1.00 59.59 192 GLU A CA 1
ATOM 1578 C C . GLU A 1 192 ? -20.729 6.748 20.660 1.00 59.59 192 GLU A C 1
ATOM 1580 O O . GLU A 1 192 ? -20.598 7.791 21.304 1.00 59.59 192 GLU A O 1
ATOM 1585 N N . GLU A 1 193 ? -21.749 6.565 19.811 1.00 51.88 193 GLU A N 1
ATOM 1586 C CA . GLU A 1 193 ? -22.841 7.537 19.602 1.00 51.88 193 GLU A CA 1
ATOM 1587 C C . GLU A 1 193 ? -24.099 7.259 20.462 1.00 51.88 193 GLU A C 1
ATOM 1589 O O . GLU A 1 193 ? -25.046 8.050 20.408 1.00 51.88 193 GLU A O 1
ATOM 1594 N N . GLU A 1 194 ? -24.103 6.192 21.274 1.00 40.59 194 GLU A N 1
ATOM 1595 C CA . GLU A 1 194 ? -25.117 5.898 22.314 1.00 40.59 194 GLU A CA 1
ATOM 1596 C C . GLU A 1 194 ? -24.654 6.313 23.722 1.00 40.59 194 GLU A C 1
ATOM 1598 O O . GLU A 1 194 ? -25.508 6.838 24.480 1.00 40.59 194 GLU A O 1
#

pLDDT: mean 83.62, std 10.66, range [40.59, 96.94]

Sequence (194 aa):
LNYMNSLYKNTFIGVSAGYNELMFAGIGGDILYFIGDGKHAVGIGGDFVRKRDENVLFKIKNNKNFYDYYLSYYYYMDYPEININIKAGRFLAGDKGVRLEVSRNVKGFEIGFWYTYTNTSNFTGDNRNYHDKGVFIAIPLRIFKFKDTPQTAYMSLAPWTRDVGQLAGRPLNLYRFIRNKSPHYIKIYADEEE